Protein 3GYD (pdb70)

Organism: Methylobacillus flagellatus (strain ATCC 51484 / DSM 6875 / VKM B-1610 / KT) (NCBI:txid265072)

Structure (mmCIF, N/CA/C/O backbone):
data_3GYD
#
_entry.id   3GYD
#
_cell.length_a   60.032
_cell.length_b   39.745
_cell.length_c   70.977
_cell.angle_alpha   90.000
_cell.angle_beta   101.850
_cell.angle_gamma   90.000
#
_symmetry.space_group_name_H-M   'P 1 21 1'
#
loop_
_entity.id
_entity.type
_entity.pdbx_description
1 polymer 'Cyclic nucleotide-binding domain'
2 non-polymer "ADENOSINE-3',5'-CYCLIC-MONOPHOSPHATE"
3 non-polymer GLYCEROL
4 water water
#
loop_
_atom_site.group_PDB
_atom_site.id
_atom_site.type_symbol
_atom_site.label_atom_id
_atom_site.label_alt_id
_atom_site.label_comp_id
_atom_site.label_asym_id
_atom_site.label_entity_id
_atom_site.label_seq_id
_atom_site.pdbx_PDB_ins_code
_atom_site.Cartn_x
_atom_site.Cartn_y
_atom_site.Cartn_z
_atom_site.occupancy
_atom_site.B_iso_or_equiv
_atom_site.auth_seq_id
_atom_site.auth_comp_id
_atom_site.auth_asym_id
_atom_site.auth_atom_id
_atom_site.pdbx_PDB_model_num
ATOM 1 N N . HIS A 1 10 ? 40.910 12.080 37.299 1.00 44.95 -9 HIS A N 1
ATOM 2 C CA . HIS A 1 10 ? 39.844 11.061 37.051 1.00 43.42 -9 HIS A CA 1
ATOM 3 C C . HIS A 1 10 ? 39.622 10.788 35.562 1.00 39.57 -9 HIS A C 1
ATOM 4 O O . HIS A 1 10 ? 39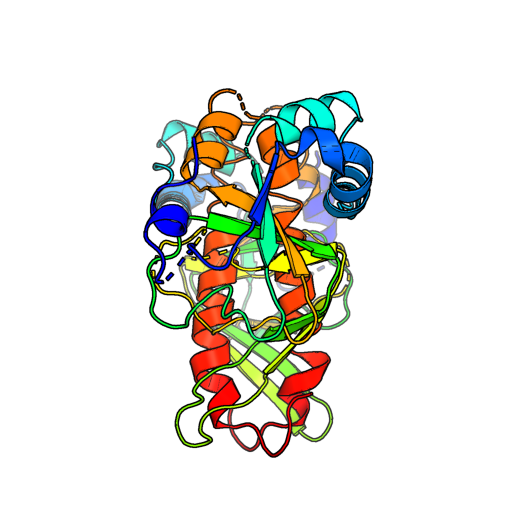.266 11.674 34.763 1.00 41.08 -9 HIS A O 1
ATOM 11 N N . HIS A 1 11 ? 39.856 9.532 35.223 1.00 33.20 -8 HIS A N 1
ATOM 12 C CA . HIS A 1 11 ? 39.640 9.015 33.906 1.00 28.40 -8 HIS A CA 1
ATOM 13 C C . HIS A 1 11 ? 38.384 8.187 33.954 1.00 24.46 -8 HIS A C 1
ATOM 14 O O . HIS A 1 11 ? 38.130 7.479 34.928 1.00 22.30 -8 HIS A O 1
ATOM 21 N N . HIS A 1 12 ? 37.631 8.247 32.868 1.00 23.27 -7 HIS A N 1
ATOM 22 C CA . HIS A 1 12 ? 36.390 7.528 32.797 1.00 21.95 -7 HIS A CA 1
ATOM 23 C C . HIS A 1 12 ? 36.592 6.024 32.899 1.00 20.48 -7 HIS A C 1
ATOM 24 O O . HIS A 1 12 ? 37.426 5.450 32.209 1.00 18.07 -7 HIS A O 1
ATOM 31 N N . GLU A 1 13 ? 35.770 5.380 33.719 1.00 19.67 -6 GLU A N 1
ATOM 32 C CA . GLU A 1 13 ? 35.999 3.993 34.095 1.00 19.47 -6 GLU A CA 1
ATOM 33 C C . GLU A 1 13 ? 36.134 3.030 32.916 1.00 19.46 -6 GLU A C 1
ATOM 34 O O . GLU A 1 13 ? 37.093 2.303 32.839 1.00 22.70 -6 GLU A O 1
ATOM 40 N N . ASN A 1 14 ? 35.124 2.985 32.059 1.00 21.96 -5 ASN A N 1
ATOM 41 C CA . ASN A 1 14 ? 35.103 2.085 30.880 1.00 25.83 -5 ASN A CA 1
ATOM 42 C C . ASN A 1 14 ? 36.362 2.269 30.040 1.00 23.58 -5 ASN A C 1
ATOM 43 O O . ASN A 1 14 ? 37.005 1.305 29.599 1.00 27.30 -5 ASN A O 1
ATOM 48 N N . LEU A 1 15 ? 36.746 3.499 29.833 1.00 24.47 -4 LEU A N 1
ATOM 49 C CA . LEU A 1 15 ? 37.963 3.767 29.040 1.00 23.20 -4 LEU A CA 1
ATOM 50 C C . LEU A 1 15 ? 39.219 3.288 29.758 1.00 23.20 -4 LEU A C 1
ATOM 51 O O . LEU A 1 15 ? 40.056 2.571 29.168 1.00 23.64 -4 LEU A O 1
ATOM 56 N N . TYR A 1 16 ? 39.344 3.644 31.033 1.00 21.59 -3 TYR A N 1
ATOM 57 C CA . TYR A 1 16 ? 40.532 3.274 31.852 1.00 21.48 -3 TYR A CA 1
ATOM 58 C C . TYR A 1 16 ? 40.850 1.777 31.811 1.00 23.66 -3 TYR A C 1
ATOM 59 O O . TYR A 1 16 ? 42.021 1.352 31.690 1.00 21.49 -3 TYR A O 1
ATOM 68 N N . PHE A 1 17 ? 39.798 0.978 31.890 1.00 22.83 -2 PHE A N 1
ATOM 69 C CA . PHE A 1 17 ? 39.956 -0.465 31.905 1.00 24.72 -2 PHE A CA 1
ATOM 70 C C . PHE A 1 17 ? 39.959 -1.120 30.518 1.00 26.09 -2 PHE A C 1
ATOM 71 O O . PHE A 1 17 ? 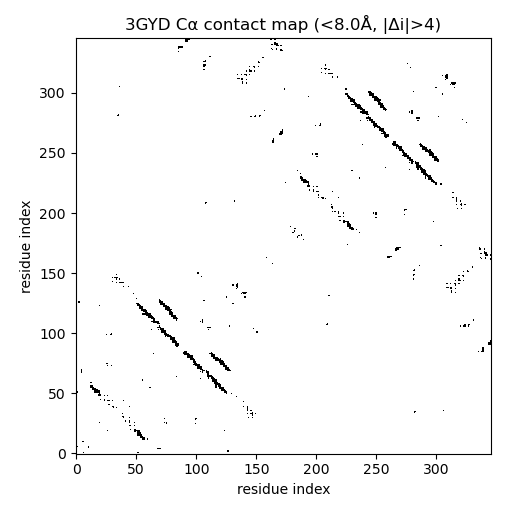40.053 -2.338 30.439 1.00 25.89 -2 PHE A O 1
ATOM 79 N N . GLN A 1 18 ? 39.908 -0.331 29.437 1.00 26.41 -1 GLN A N 1
ATOM 80 C CA . GLN A 1 18 ? 40.097 -0.880 28.069 1.00 28.63 -1 GLN A CA 1
ATOM 81 C C . GLN A 1 18 ? 41.483 -1.474 27.923 1.00 28.33 -1 GLN A C 1
ATOM 82 O O . GLN A 1 18 ? 42.468 -0.936 28.457 1.00 28.36 -1 GLN A O 1
ATOM 88 N N . GLY A 1 19 ? 41.561 -2.571 27.170 1.00 29.2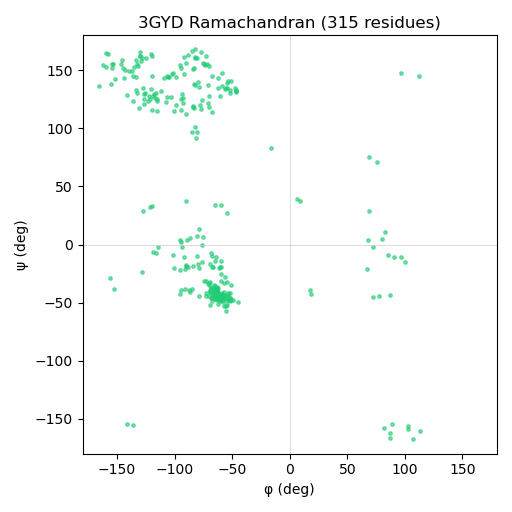3 0 GLY A N 1
ATOM 89 C CA . GLY A 1 19 ? 42.846 -3.234 26.881 1.00 29.30 0 GLY A CA 1
ATOM 90 C C . GLY A 1 19 ? 43.879 -2.295 26.277 1.00 29.65 0 GLY A C 1
ATOM 91 O O . GLY A 1 19 ? 45.052 -2.333 26.626 1.00 31.20 0 GLY A O 1
ATOM 100 N N . TYR A 1 21 ? 43.999 0.941 26.746 1.00 28.24 2 TYR A N 1
ATOM 101 C CA . TYR A 1 21 ? 44.215 2.138 27.565 1.00 27.15 2 TYR A CA 1
ATOM 102 C C . TYR A 1 21 ? 45.679 2.525 27.836 1.00 26.40 2 TYR A C 1
ATOM 103 O O . TYR A 1 21 ? 46.020 3.714 27.754 1.00 25.85 2 TYR A O 1
ATOM 112 N N . PRO A 1 22 ? 46.545 1.549 28.182 1.00 27.52 3 PRO A N 1
ATOM 113 C CA . PRO A 1 22 ? 47.971 1.874 28.395 1.00 27.86 3 PRO A CA 1
ATOM 114 C C . PRO A 1 22 ? 48.685 2.461 27.166 1.00 27.73 3 PRO A C 1
ATOM 115 O O . PRO A 1 22 ? 49.708 3.131 27.329 1.00 28.75 3 PRO A O 1
ATOM 119 N N . ASP A 1 23 ? 48.136 2.264 25.969 1.00 28.47 4 ASP A N 1
ATOM 120 C CA . ASP A 1 23 ? 48.689 2.896 24.745 1.00 28.01 4 ASP A CA 1
ATOM 121 C C . ASP A 1 23 ? 48.379 4.376 24.587 1.00 25.89 4 ASP A C 1
ATOM 122 O O . ASP A 1 23 ? 49.007 5.047 23.775 1.00 23.28 4 ASP A O 1
ATOM 127 N N . LEU A 1 24 ? 47.420 4.878 25.357 1.00 23.57 5 LEU A N 1
ATOM 128 C CA . LEU A 1 24 ? 46.987 6.270 25.270 1.00 21.95 5 LEU A CA 1
ATOM 129 C C . LEU A 1 24 ? 47.884 7.143 26.086 1.00 21.19 5 LEU A C 1
ATOM 130 O O . LEU A 1 24 ? 48.432 6.709 27.101 1.00 22.79 5 LEU A O 1
ATOM 135 N N . VAL A 1 25 ? 48.012 8.403 25.666 1.00 19.87 6 VAL A N 1
ATOM 136 C CA . VAL A 1 25 ? 48.696 9.390 26.453 1.00 19.44 6 VAL A CA 1
ATOM 137 C C . VAL A 1 25 ? 47.663 10.433 26.853 1.00 18.63 6 VAL A C 1
ATOM 138 O O . VAL A 1 25 ? 47.001 11.013 25.982 1.00 17.76 6 VAL A O 1
ATOM 142 N N . HIS A 1 26 ? 47.516 10.666 28.152 1.00 19.11 7 HIS A N 1
ATOM 143 C CA . HIS A 1 26 ? 46.587 11.688 28.646 1.00 20.53 7 HIS A CA 1
ATOM 144 C C . HIS A 1 26 ? 47.133 13.102 28.313 1.00 19.12 7 HIS A C 1
ATOM 145 O O . HIS A 1 26 ? 48.247 13.482 28.730 1.00 19.81 7 HIS A O 1
ATOM 152 N N . LEU A 1 27 ? 46.354 13.887 27.571 1.00 20.08 8 LEU A N 1
ATOM 153 C CA . LEU A 1 27 ? 46.727 15.221 27.161 1.00 21.33 8 LEU A CA 1
ATOM 154 C C . LEU A 1 27 ? 46.243 16.312 28.144 1.00 21.54 8 LEU A C 1
ATOM 155 O O . LEU A 1 27 ? 46.646 17.454 28.053 1.00 23.69 8 LEU A O 1
ATOM 160 N N . GLY A 1 28 ? 45.394 15.936 29.083 1.00 22.15 9 GLY A N 1
ATOM 161 C CA . GLY A 1 28 ? 44.804 16.860 30.021 1.00 21.68 9 GLY A CA 1
ATOM 162 C C . GLY A 1 28 ? 43.340 17.115 29.729 1.00 20.70 9 GLY A C 1
ATOM 163 O O . GLY A 1 28 ? 42.707 16.389 28.940 1.00 19.92 9 GLY A O 1
ATOM 164 N N . GLY A 1 29 ? 42.803 18.142 30.382 1.00 20.42 10 GLY A N 1
ATOM 165 C CA . GLY A 1 29 ? 41.384 18.507 30.222 1.00 20.89 10 GLY A CA 1
ATOM 166 C C . GLY A 1 29 ? 41.077 19.103 28.861 1.00 21.62 10 GLY A C 1
ATOM 167 O O . GLY A 1 29 ? 41.963 19.671 28.220 1.00 19.68 10 GLY A O 1
ATOM 168 N N . ALA A 1 30 ? 39.819 18.964 28.419 1.00 22.14 11 ALA A N 1
ATOM 169 C CA . ALA A 1 30 ? 39.361 19.558 27.158 1.00 22.80 11 ALA A CA 1
ATOM 170 C C . ALA A 1 30 ? 39.495 21.095 27.114 1.00 23.60 11 ALA A C 1
ATOM 171 O O . ALA A 1 30 ? 39.477 21.710 26.037 1.00 23.95 11 ALA A O 1
ATOM 173 N N . ASP A 1 31 ? 39.609 21.731 28.271 1.00 25.18 12 ASP A N 1
ATOM 174 C CA . ASP A 1 31 ? 39.911 23.181 28.313 1.00 27.77 12 ASP A CA 1
ATOM 175 C C . ASP A 1 31 ? 41.143 23.555 27.455 1.00 27.91 12 ASP A C 1
ATOM 176 O O . ASP A 1 31 ? 41.176 24.606 26.813 1.00 26.23 12 ASP A O 1
ATOM 181 N N . LYS A 1 32 ? 42.126 22.664 27.403 1.00 27.78 13 LYS A N 1
ATOM 182 C CA . LYS A 1 32 ? 43.329 22.865 26.590 1.00 28.89 13 LYS A CA 1
ATOM 183 C C . LYS A 1 32 ? 43.030 22.839 25.095 1.00 26.93 13 LYS A C 1
ATOM 184 O O . LYS A 1 32 ? 43.839 23.298 24.295 1.00 27.23 13 LYS A O 1
ATOM 188 N N . TYR A 1 33 ? 41.891 22.277 24.711 1.00 25.39 14 TYR A N 1
ATOM 189 C CA . TYR A 1 33 ? 41.485 22.132 23.305 1.00 24.95 14 TYR A CA 1
ATOM 190 C C . TYR A 1 33 ? 40.175 22.874 23.064 1.00 22.89 14 TYR A C 1
ATOM 191 O O . TYR A 1 33 ? 39.359 22.458 22.245 1.00 23.03 14 TYR A O 1
ATOM 200 N N . PHE A 1 34 ? 39.994 23.975 23.779 1.00 22.38 15 PHE A N 1
ATOM 201 C CA . PHE A 1 34 ? 38.745 24.769 23.697 1.00 22.95 15 PHE A CA 1
ATOM 202 C C . PHE A 1 34 ? 38.350 25.132 22.257 1.00 21.48 15 PHE A C 1
ATOM 203 O O . PHE A 1 34 ? 37.215 24.970 21.873 1.00 20.81 15 PHE A O 1
ATOM 211 N N . GLU A 1 35 ? 39.284 25.646 21.462 1.00 23.69 16 GLU A N 1
ATOM 212 C CA . GLU A 1 35 ? 38.949 26.070 20.098 1.00 24.92 16 GLU A CA 1
ATOM 213 C C . GLU A 1 35 ? 38.504 24.897 19.215 1.00 22.73 16 GLU A C 1
ATOM 214 O O . GLU A 1 35 ? 37.624 25.030 18.367 1.00 19.54 16 GLU A O 1
ATOM 220 N N . GLU A 1 36 ? 39.163 23.762 19.384 1.00 21.92 17 GLU A N 1
ATOM 221 C CA . GLU A 1 36 ? 38.828 22.575 18.624 1.00 23.64 17 GLU A CA 1
ATOM 222 C C . GLU A 1 36 ? 37.424 22.085 19.005 1.00 22.86 17 GLU A C 1
ATOM 223 O O . GLU A 1 36 ? 36.611 21.745 18.141 1.00 24.58 17 GLU A O 1
ATOM 229 N N . ILE A 1 37 ? 37.139 22.078 20.300 1.00 21.58 18 ILE A N 1
ATOM 230 C CA . ILE A 1 37 ? 35.812 21.683 20.807 1.00 21.47 18 ILE A CA 1
ATOM 231 C C . ILE A 1 37 ? 34.740 22.654 20.301 1.00 19.73 18 ILE A C 1
ATOM 232 O O . ILE A 1 37 ? 33.657 22.248 19.831 1.00 19.41 18 ILE A O 1
ATOM 237 N N . LEU A 1 38 ? 35.040 23.951 20.375 1.00 19.68 19 LEU A N 1
ATOM 238 C CA . LEU A 1 38 ? 34.116 24.954 19.907 1.00 19.41 19 LEU A CA 1
ATOM 239 C C . LEU A 1 38 ? 33.735 24.753 18.443 1.00 20.33 19 LEU A C 1
ATOM 240 O O . LEU A 1 38 ? 32.561 24.852 18.072 1.00 21.35 19 LEU A O 1
ATOM 245 N N . GLU A 1 39 ? 34.728 24.469 17.612 1.00 20.88 20 GLU A N 1
ATOM 246 C CA . GLU A 1 39 ? 34.517 24.253 16.197 1.00 23.96 20 GLU A CA 1
ATOM 247 C C . GLU A 1 39 ? 33.616 23.024 15.949 1.00 22.60 20 GLU A C 1
ATOM 248 O O . GLU A 1 39 ? 32.745 23.062 15.087 1.00 23.19 20 GLU A O 1
ATOM 254 N N . ILE A 1 40 ? 33.784 21.979 16.748 1.00 19.77 21 ILE A N 1
ATOM 255 C CA . ILE A 1 40 ? 32.959 20.775 16.626 1.00 20.74 21 ILE A CA 1
ATOM 256 C C . ILE A 1 40 ? 31.501 21.016 17.056 1.00 20.71 21 ILE A C 1
ATOM 257 O O . ILE A 1 40 ? 30.586 20.706 16.295 1.00 20.46 21 ILE A O 1
ATOM 262 N N . VAL A 1 41 ? 31.295 21.575 18.256 1.00 19.73 22 VAL A N 1
ATOM 263 C CA . VAL A 1 41 ? 29.936 21.741 18.812 1.00 21.24 22 VAL A CA 1
ATOM 264 C C . VAL A 1 41 ? 29.131 22.812 18.079 1.00 23.07 22 VAL A C 1
ATOM 265 O O . VAL A 1 41 ? 27.946 22.623 17.847 1.00 24.12 22 VAL A O 1
ATOM 269 N N . ASN A 1 42 ? 29.770 23.875 17.601 1.00 23.17 23 ASN A N 1
ATOM 270 C CA . ASN A 1 42 ? 29.035 24.900 16.852 1.00 24.89 23 ASN A CA 1
ATOM 271 C C . ASN A 1 42 ? 28.707 24.587 15.382 1.00 25.40 23 ASN A C 1
ATOM 272 O O . ASN A 1 42 ? 28.268 25.456 14.640 1.00 26.29 23 ASN A O 1
ATOM 277 N N . LYS A 1 43 ? 28.865 23.334 14.974 1.00 25.37 24 LYS A N 1
ATOM 278 C CA . LYS A 1 43 ? 28.208 22.854 13.771 1.00 26.25 24 LYS A CA 1
ATOM 279 C C . LYS A 1 43 ? 26.669 22.769 13.963 1.00 26.26 24 LYS A C 1
ATOM 280 O O . LYS A 1 43 ? 25.943 22.498 13.018 1.00 25.25 24 LYS A O 1
ATOM 286 N N . ILE A 1 44 ? 26.183 22.989 15.177 1.00 26.26 25 ILE A N 1
ATOM 287 C CA . ILE A 1 44 ? 24.747 23.007 15.471 1.00 25.61 25 ILE A CA 1
ATOM 288 C C . ILE A 1 44 ? 24.006 24.004 14.574 1.00 26.44 25 ILE A C 1
ATOM 289 O O . ILE A 1 44 ? 24.509 25.089 14.317 1.00 24.74 25 ILE A O 1
ATOM 294 N N . LYS A 1 45 ? 22.827 23.624 14.090 1.00 24.57 26 LYS A N 1
ATOM 295 C CA . LYS A 1 45 ? 22.004 24.502 13.287 1.00 25.26 26 LYS A CA 1
ATOM 296 C C . LYS A 1 45 ? 20.585 24.632 13.756 1.00 23.77 26 LYS A C 1
ATOM 297 O O . LYS A 1 45 ? 20.126 23.837 14.540 1.00 22.20 26 LYS A O 1
ATOM 303 N N . LEU A 1 46 ? 19.935 25.703 13.309 1.00 23.10 27 LEU A N 1
ATOM 304 C CA . LEU A 1 46 ? 18.509 25.972 13.538 1.00 24.51 27 LEU 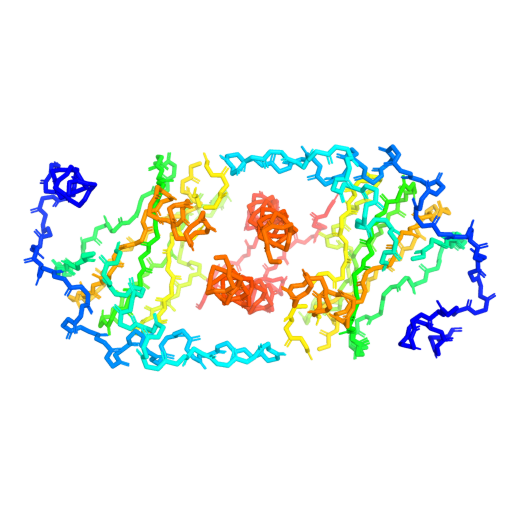A CA 1
ATOM 305 C C . LEU A 1 46 ? 18.185 26.378 14.964 1.00 26.28 27 LEU A C 1
ATOM 306 O O . LEU A 1 46 ? 17.464 27.366 15.193 1.00 28.50 27 LEU A O 1
ATOM 311 N N . PHE A 1 47 ? 18.735 25.671 15.934 1.00 26.23 28 PHE A N 1
ATOM 312 C CA . PHE A 1 47 ? 18.313 25.845 17.312 1.00 27.81 28 PHE A CA 1
ATOM 313 C C . PHE A 1 47 ? 19.113 26.825 18.151 1.00 30.07 28 PHE A C 1
ATOM 314 O O . PHE A 1 47 ? 18.757 27.055 19.301 1.00 32.19 28 PHE A O 1
ATOM 322 N N . GLY A 1 48 ? 20.159 27.414 17.592 1.00 29.92 29 GLY A N 1
ATOM 323 C CA . GLY A 1 48 ? 20.978 28.360 18.341 1.00 30.41 29 GLY A CA 1
ATOM 324 C C . GLY A 1 48 ? 22.370 27.833 18.611 1.00 29.97 29 GLY A C 1
ATOM 325 O O . GLY A 1 48 ? 22.545 26.653 18.863 1.00 31.63 29 GLY A O 1
ATOM 326 N N . ASP A 1 49 ? 23.345 28.723 18.597 1.00 29.08 30 ASP A N 1
ATOM 327 C CA . ASP A 1 49 ? 24.743 28.385 18.830 1.00 30.09 30 ASP A CA 1
ATOM 328 C C . ASP A 1 49 ? 25.067 28.289 20.310 1.00 27.07 30 ASP A C 1
ATOM 329 O O . ASP A 1 49 ? 24.339 28.822 21.164 1.00 25.61 30 ASP A O 1
ATOM 334 N N . PHE A 1 50 ? 26.175 27.602 20.592 1.00 24.41 31 PHE A N 1
ATOM 335 C CA . PHE A 1 50 ? 26.738 27.581 21.913 1.00 23.22 31 PHE A CA 1
ATOM 336 C C . PHE A 1 50 ? 27.483 28.903 22.074 1.00 22.65 31 PHE A C 1
ATOM 337 O O . PHE A 1 50 ? 28.225 29.302 21.161 1.00 23.58 31 PHE A O 1
ATOM 345 N N . SER A 1 51 ? 27.320 29.567 23.214 1.00 21.12 32 SER A N 1
ATOM 346 C CA . SER A 1 51 ? 28.201 30.700 23.561 1.00 19.98 32 SER A CA 1
ATOM 347 C C . SER A 1 51 ? 29.585 30.151 23.939 1.00 19.94 32 SER A C 1
ATOM 348 O O . SER A 1 51 ? 29.720 28.959 24.254 1.00 20.20 32 SER A O 1
ATOM 351 N N . ASN A 1 52 ? 30.613 30.983 23.939 1.00 19.78 33 ASN A N 1
ATOM 352 C CA . ASN A 1 52 ? 31.958 30.535 24.359 1.00 19.07 33 ASN A CA 1
ATOM 353 C C . ASN A 1 52 ? 32.001 30.100 25.835 1.00 18.97 33 ASN A C 1
ATOM 354 O O . ASN A 1 52 ? 32.648 29.104 26.176 1.00 19.86 33 ASN A O 1
ATOM 359 N N . GLU A 1 53 ? 31.245 30.798 26.678 1.00 19.45 34 GLU A N 1
ATOM 360 C CA . GLU A 1 53 ? 31.109 30.441 28.086 1.00 21.99 34 GLU A CA 1
ATOM 361 C C . GLU A 1 53 ? 30.540 29.044 28.239 1.00 20.39 34 GLU A C 1
ATOM 362 O O . GLU A 1 53 ? 30.999 28.271 29.057 1.00 20.74 34 GLU A O 1
ATOM 368 N N . GLU A 1 54 ? 29.531 28.736 27.439 1.00 20.03 35 GLU A N 1
ATOM 369 C CA . GLU A 1 54 ? 28.944 27.410 27.452 1.00 20.80 35 GLU A CA 1
ATOM 370 C C . GLU A 1 54 ? 29.955 26.346 27.063 1.00 19.81 35 GLU A C 1
ATOM 371 O O . GLU A 1 54 ? 30.027 25.317 27.725 1.00 20.03 35 GLU A O 1
ATOM 377 N N . VAL A 1 55 ? 30.724 26.596 26.006 1.00 19.35 36 VAL A N 1
ATOM 378 C CA . VAL A 1 55 ? 31.711 25.632 25.552 1.00 19.67 36 VAL A CA 1
ATOM 379 C C . VAL A 1 55 ? 32.799 25.436 26.610 1.00 20.58 36 VAL A C 1
ATOM 380 O O . VAL A 1 55 ? 33.213 24.313 26.863 1.00 17.37 36 VAL A O 1
ATOM 384 N N . ARG A 1 56 ? 33.205 26.508 27.278 1.00 21.58 37 ARG A N 1
ATOM 385 C CA . ARG A 1 56 ? 34.173 26.404 28.386 1.00 24.61 37 ARG A CA 1
ATOM 386 C C . ARG A 1 56 ? 33.646 25.474 29.464 1.00 22.89 37 ARG A C 1
ATOM 387 O O . ARG A 1 56 ? 34.361 24.635 29.983 1.00 23.01 37 ARG A O 1
ATOM 395 N N . TYR A 1 57 ? 32.392 25.667 29.831 1.00 23.75 38 TYR A N 1
ATOM 396 C CA . TYR A 1 57 ? 31.781 24.869 30.887 1.00 23.66 38 TYR A CA 1
ATOM 397 C C . TYR A 1 57 ? 31.721 23.381 30.489 1.00 21.64 38 TYR A C 1
ATOM 398 O O . TYR A 1 57 ? 32.124 22.520 31.263 1.00 21.69 38 TYR A O 1
ATOM 407 N N . LEU A 1 58 ? 31.248 23.108 29.282 1.00 20.67 39 LEU A N 1
ATOM 408 C CA . LEU A 1 58 ? 31.244 21.770 28.709 1.00 21.09 39 LEU A CA 1
ATOM 409 C C . LEU A 1 58 ? 32.633 21.099 28.721 1.00 19.93 39 LEU A C 1
ATOM 410 O O . LEU A 1 58 ? 32.745 19.907 29.012 1.00 19.52 39 LEU A O 1
ATOM 415 N N . CYS A 1 59 ? 33.671 21.866 28.388 1.00 20.54 40 CYS A N 1
ATOM 416 C CA . CYS A 1 59 ? 35.050 21.369 28.407 1.00 19.83 40 CYS A CA 1
ATOM 417 C C . CYS A 1 59 ? 35.429 20.818 29.760 1.00 20.66 40 CYS A C 1
ATOM 418 O O . CYS A 1 59 ? 36.272 19.954 29.819 1.00 21.69 40 CYS A O 1
ATOM 421 N N . SER A 1 60 ? 34.816 21.306 30.831 1.00 19.72 41 SER A N 1
ATOM 422 C CA . SER A 1 60 ? 35.164 20.836 32.166 1.00 23.38 41 SER A CA 1
ATOM 423 C C . SER A 1 60 ? 34.710 19.372 32.372 1.00 22.90 41 SER A C 1
ATOM 424 O O . SER A 1 60 ? 35.218 18.712 33.260 1.00 24.33 41 SER A O 1
ATOM 427 N N . TYR A 1 61 ? 33.817 18.884 31.512 1.00 22.98 42 TYR A N 1
ATOM 428 C CA . TYR A 1 61 ? 33.260 17.536 31.610 1.00 23.90 42 TYR A CA 1
ATOM 429 C C . TYR A 1 61 ? 34.087 16.502 30.822 1.00 22.47 42 TYR A C 1
ATOM 430 O O . TYR A 1 61 ? 33.667 15.362 30.698 1.00 22.75 42 TYR A O 1
ATOM 447 N N . GLN A 1 63 ? 37.998 14.847 29.372 1.00 19.58 44 GLN A N 1
ATOM 448 C CA . GLN A 1 63 ? 39.442 14.670 29.272 1.00 20.69 44 GLN A CA 1
ATOM 449 C C . GLN A 1 63 ? 39.855 14.322 27.832 1.00 18.64 44 GLN A C 1
ATOM 450 O O . GLN A 1 63 ? 39.061 13.780 27.063 1.00 19.07 44 GLN A O 1
ATOM 456 N N . CYS A 1 64 ? 41.105 14.630 27.503 1.00 19.42 45 CYS A N 1
ATOM 457 C CA . CYS A 1 64 ? 41.641 14.422 26.164 1.00 19.34 45 CYS A CA 1
ATOM 458 C C . CYS A 1 64 ? 42.813 13.467 26.216 1.00 18.93 45 CYS A C 1
ATOM 459 O O . CYS A 1 64 ? 43.571 13.457 27.198 1.00 17.47 45 CYS A O 1
ATOM 462 N N . TYR A 1 65 ? 42.909 12.652 25.160 1.00 17.89 46 TYR A N 1
ATOM 463 C CA . TYR A 1 65 ? 43.933 11.625 24.978 1.00 18.83 46 TYR A CA 1
ATOM 464 C C . TYR A 1 65 ? 44.531 11.619 23.562 1.00 19.79 46 TYR A C 1
ATOM 465 O O . TYR A 1 65 ? 43.862 11.969 22.593 1.00 18.39 46 TYR A O 1
ATOM 474 N N . ALA A 1 66 ? 45.776 11.172 23.451 1.00 18.91 47 ALA A N 1
ATOM 475 C CA . ALA A 1 66 ? 46.432 10.904 22.176 1.00 17.32 47 ALA A CA 1
ATOM 476 C C . ALA A 1 66 ? 46.512 9.408 22.008 1.00 19.81 47 ALA A C 1
ATOM 477 O O . ALA A 1 66 ? 47.062 8.711 22.877 1.00 18.86 47 ALA A O 1
ATOM 479 N N . ALA A 1 67 ? 46.028 8.900 20.886 1.00 18.77 48 ALA A N 1
ATOM 480 C CA . ALA A 1 67 ? 46.110 7.479 20.557 1.00 19.34 48 ALA A CA 1
ATOM 481 C C . ALA A 1 67 ? 47.112 7.237 19.400 1.00 20.81 48 ALA A C 1
ATOM 482 O O . ALA A 1 67 ? 47.205 8.043 18.460 1.00 20.85 48 ALA A O 1
ATOM 484 N N . PRO A 1 68 ? 47.850 6.128 19.460 1.00 22.88 49 PRO A N 1
ATOM 485 C CA . PRO A 1 68 ? 48.813 5.844 18.412 1.00 22.99 49 PRO A CA 1
ATOM 486 C C . PRO A 1 68 ? 48.125 5.324 17.157 1.00 22.89 49 PRO A C 1
ATOM 487 O O . PRO A 1 68 ? 46.973 4.904 17.210 1.00 22.78 49 PRO A O 1
ATOM 491 N N . ARG A 1 69 ? 48.851 5.309 16.042 1.00 22.93 50 ARG A N 1
ATOM 492 C CA . ARG A 1 69 ? 48.320 4.727 14.827 1.00 21.97 50 ARG A CA 1
ATOM 493 C C . ARG A 1 69 ? 47.994 3.281 15.131 1.00 21.83 50 ARG A C 1
ATOM 494 O O . ARG A 1 69 ? 48.666 2.657 15.951 1.00 19.69 50 ARG A O 1
ATOM 502 N N . ASP A 1 70 ? 46.952 2.794 14.467 1.00 22.65 51 ASP A N 1
ATOM 503 C CA . ASP A 1 70 ? 46.357 1.466 14.618 1.00 23.11 51 ASP A CA 1
ATOM 504 C C . ASP A 1 70 ? 45.641 1.190 15.939 1.00 22.10 51 ASP A C 1
ATOM 505 O O . ASP A 1 70 ? 45.147 0.086 16.133 1.00 22.57 51 ASP A O 1
ATOM 510 N N . CYS A 1 71 ? 45.544 2.180 16.819 1.00 22.18 52 CYS A N 1
ATOM 511 C CA . CYS A 1 71 ? 44.774 2.012 18.045 1.00 22.02 52 CYS A CA 1
ATOM 512 C C . CYS A 1 71 ? 43.305 1.704 17.757 1.00 21.20 52 CYS A C 1
ATOM 513 O O . CYS A 1 71 ? 42.644 2.392 16.985 1.00 18.54 52 CYS A O 1
ATOM 516 N N . GLN A 1 72 ? 42.811 0.625 18.357 1.00 21.61 53 GLN A N 1
ATOM 517 C CA . GLN A 1 72 ? 41.390 0.344 18.315 1.00 22.51 53 GLN A CA 1
ATOM 518 C C . GLN A 1 72 ? 40.640 1.171 19.380 1.00 21.62 53 GLN A C 1
ATOM 519 O O . GLN A 1 72 ? 40.479 0.774 20.534 1.00 21.46 53 GLN A O 1
ATOM 525 N N . LEU A 1 73 ? 40.194 2.335 18.955 1.00 18.52 54 LEU A N 1
ATOM 526 C CA . LEU A 1 73 ? 39.577 3.313 19.840 1.00 19.09 54 LEU A CA 1
ATOM 527 C C . LEU A 1 73 ? 38.274 2.750 20.433 1.00 21.17 54 LEU A C 1
ATOM 528 O O . LEU A 1 73 ? 37.990 2.968 21.602 1.00 21.62 54 LEU A O 1
ATOM 533 N N . LEU A 1 74 ? 37.482 2.098 19.590 1.00 19.85 55 LEU A N 1
ATOM 534 C CA . LEU A 1 74 ? 36.223 1.454 20.007 1.00 19.36 55 LEU A CA 1
ATOM 535 C C . LEU A 1 74 ? 36.239 0.079 19.377 1.00 19.27 55 LEU A C 1
ATOM 536 O O . LEU A 1 74 ? 36.766 -0.093 18.286 1.00 20.01 55 LEU A O 1
ATOM 541 N N . THR A 1 75 ? 35.711 -0.898 20.094 1.00 18.59 56 THR A N 1
ATOM 542 C CA . THR A 1 75 ? 35.655 -2.263 19.629 1.00 19.28 56 THR A CA 1
ATOM 543 C C . THR A 1 75 ? 34.215 -2.743 19.596 1.00 20.11 56 THR A C 1
ATOM 544 O O . THR A 1 75 ? 33.518 -2.719 20.606 1.00 17.14 56 THR A O 1
ATOM 548 N N . GLU A 1 76 ? 33.812 -3.210 18.428 1.00 20.14 57 GLU A N 1
ATOM 549 C CA . GLU A 1 76 ? 32.482 -3.776 18.221 1.00 19.88 57 GLU A CA 1
ATOM 550 C C . GLU A 1 76 ? 32.199 -4.851 19.268 1.00 19.36 57 GLU A C 1
ATOM 551 O O . GLU A 1 76 ? 33.058 -5.729 19.531 1.00 17.03 57 GLU A O 1
ATOM 557 N N . GLY A 1 77 ? 31.014 -4.766 19.856 1.00 17.69 58 GLY A N 1
ATOM 558 C CA . GLY A 1 77 ? 30.614 -5.704 20.900 1.00 18.73 58 GLY A CA 1
ATOM 559 C C . GLY A 1 77 ? 30.943 -5.297 22.331 1.00 18.19 58 GLY A C 1
ATOM 560 O O . GLY A 1 77 ? 30.500 -5.963 23.266 1.00 18.11 58 GLY A O 1
ATOM 561 N N . ASP A 1 78 ? 31.751 -4.253 22.516 1.00 18.20 59 ASP A N 1
ATOM 562 C CA . ASP A 1 78 ? 32.111 -3.825 23.860 1.00 19.68 59 ASP A CA 1
ATOM 563 C C . ASP A 1 78 ? 30.993 -3.019 24.522 1.00 20.48 59 ASP A C 1
ATOM 564 O O . ASP A 1 78 ? 30.167 -2.426 23.820 1.00 20.85 59 ASP A O 1
ATOM 569 N N A PRO A 1 79 ? 31.002 -2.902 25.863 0.50 20.42 60 PRO A N 1
ATOM 570 N N B PRO A 1 79 ? 31.024 -2.970 25.859 0.50 20.89 60 PRO A N 1
ATOM 571 C CA A PRO A 1 79 ? 30.135 -1.871 26.475 0.50 21.04 60 PRO A CA 1
ATOM 572 C CA B PRO A 1 79 ? 30.154 -2.058 26.562 0.50 21.75 60 PRO A CA 1
ATOM 573 C C A PRO A 1 79 ? 30.625 -0.473 26.128 0.50 21.38 60 PRO A C 1
ATOM 574 C C B PRO A 1 79 ? 30.712 -0.691 26.315 0.50 21.61 60 PRO A C 1
ATOM 575 O O A PRO A 1 79 ? 31.826 -0.284 25.953 0.50 21.49 60 PRO A O 1
ATOM 576 O O B PRO A 1 79 ? 31.931 -0.482 26.392 0.50 21.10 60 PRO A O 1
ATOM 583 N N A GLY A 1 80 ? 29.725 0.505 26.074 0.50 21.28 61 GLY A N 1
ATOM 584 N N B GLY A 1 80 ? 29.830 0.230 25.993 0.50 21.10 61 GLY A N 1
ATOM 585 C CA A GLY A 1 80 ? 30.061 1.786 25.488 0.50 21.65 61 GLY A CA 1
ATOM 586 C CA B GLY A 1 80 ? 30.225 1.573 25.758 0.50 20.76 61 GLY A CA 1
ATOM 587 C C A GLY A 1 80 ? 29.356 3.016 26.032 0.50 21.33 61 GLY A C 1
ATOM 588 C C B GLY A 1 80 ? 29.255 2.480 26.453 0.50 20.26 61 GLY A C 1
ATOM 589 O O A GLY A 1 80 ? 28.616 3.691 25.310 0.50 21.78 61 GLY A O 1
ATOM 590 O O B GLY A 1 80 ? 28.046 2.319 26.320 0.50 19.23 61 GLY A O 1
ATOM 591 N N A ASP A 1 81 ? 29.613 3.343 27.293 0.50 20.66 62 ASP A N 1
ATOM 592 N N B ASP A 1 81 ? 29.792 3.420 27.215 0.50 19.74 62 ASP A N 1
ATOM 593 C CA A ASP A 1 81 ? 28.953 4.482 27.913 0.50 19.47 62 ASP A CA 1
ATOM 594 C CA B ASP A 1 81 ? 28.973 4.435 27.835 0.50 18.77 62 ASP A CA 1
ATOM 595 C C A ASP A 1 81 ? 29.695 5.804 27.751 0.50 18.73 62 ASP A C 1
ATOM 596 C C B ASP A 1 81 ? 29.583 5.818 27.685 0.50 18.06 62 ASP A C 1
ATOM 597 O O A ASP A 1 81 ? 29.711 6.620 28.679 0.50 18.87 62 ASP A O 1
ATOM 598 O O B ASP A 1 81 ? 29.377 6.686 28.537 0.50 17.77 62 ASP A O 1
ATOM 607 N N . TYR A 1 82 ? 30.332 6.013 26.603 1.00 18.48 63 TYR A N 1
ATOM 608 C CA . TYR A 1 82 ? 31.015 7.240 26.342 1.00 19.19 63 TYR A CA 1
ATOM 609 C C . TYR A 1 82 ? 31.209 7.438 24.847 1.00 18.73 63 TYR A C 1
ATOM 610 O O . TYR A 1 82 ? 31.272 6.482 24.083 1.00 21.07 63 TYR A O 1
ATOM 619 N N . LEU A 1 83 ? 31.327 8.693 24.451 1.00 19.48 64 LEU A N 1
ATOM 620 C CA . LEU A 1 83 ? 31.582 9.057 23.065 1.00 20.01 64 LEU A CA 1
ATOM 621 C C . LEU A 1 83 ? 32.901 9.843 22.972 1.00 17.70 64 LEU A C 1
ATOM 622 O O . LEU A 1 83 ? 33.465 10.324 23.976 1.00 18.03 64 LEU A O 1
ATOM 627 N N . LEU A 1 84 ? 33.410 9.946 21.747 1.00 20.49 65 LEU A N 1
ATOM 628 C CA . LEU A 1 84 ? 34.711 10.560 21.456 1.00 19.18 65 LEU A CA 1
ATOM 629 C C . LEU A 1 84 ? 34.473 11.732 20.513 1.00 17.87 65 LEU A C 1
ATOM 630 O O . LEU A 1 84 ? 33.722 11.587 19.547 1.00 18.27 65 LEU A O 1
ATOM 635 N N . LEU A 1 85 ? 35.082 12.878 20.802 1.00 16.64 66 LEU A N 1
ATOM 636 C CA . LEU A 1 85 ? 35.166 13.981 19.815 1.00 19.37 66 LEU A CA 1
ATOM 637 C C . LEU A 1 85 ? 36.567 13.924 19.213 1.00 18.33 66 LEU A C 1
ATOM 638 O O . LEU A 1 85 ? 37.552 14.082 19.946 1.00 17.86 66 LEU A O 1
ATOM 643 N N . ILE A 1 86 ? 36.675 13.630 17.918 1.00 17.15 67 ILE A N 1
ATOM 644 C CA . ILE A 1 86 ? 37.971 13.524 17.265 1.00 18.18 67 ILE A CA 1
ATOM 645 C C . ILE A 1 86 ? 38.558 14.913 16.986 1.00 18.18 67 ILE A C 1
ATOM 646 O O . ILE A 1 86 ? 38.006 15.690 16.216 1.00 18.60 67 ILE A O 1
ATOM 651 N N . LEU A 1 87 ? 39.691 15.198 17.622 1.00 19.73 68 LEU A N 1
ATOM 652 C CA . LEU A 1 87 ? 40.339 16.513 17.512 1.00 18.54 68 LEU A CA 1
ATOM 653 C C . LEU A 1 87 ? 41.282 16.519 16.303 1.00 19.81 68 LEU A C 1
ATOM 654 O O . LEU A 1 87 ? 41.379 17.512 15.577 1.00 19.95 68 LEU A O 1
ATOM 659 N N . THR A 1 88 ? 41.974 15.417 16.090 1.00 19.74 69 THR A N 1
ATOM 660 C CA . THR A 1 88 ? 42.903 15.305 14.992 1.00 19.76 69 THR A CA 1
ATOM 661 C C . THR A 1 88 ? 43.006 13.854 14.666 1.00 20.27 69 THR A C 1
ATOM 662 O O . THR A 1 88 ? 42.766 13.002 15.553 1.00 22.76 69 THR A O 1
ATOM 666 N N . GLY A 1 89 ? 43.381 13.565 13.424 1.00 19.21 70 GLY A N 1
ATOM 667 C CA . GLY A 1 89 ? 43.651 12.216 12.990 1.00 18.81 70 GLY A CA 1
ATOM 668 C C . GLY A 1 89 ? 42.663 11.679 11.979 1.00 20.49 70 GLY A C 1
ATOM 669 O O . GLY A 1 89 ? 41.996 12.434 11.292 1.00 20.67 70 GLY A O 1
ATOM 670 N N . GLU A 1 90 ? 42.623 10.366 11.854 1.00 19.27 71 GLU A N 1
ATOM 671 C CA . GLU A 1 90 ? 41.780 9.712 10.869 1.00 20.98 71 GLU A CA 1
ATOM 672 C C . GLU A 1 90 ? 41.429 8.358 11.408 1.00 19.82 71 GLU A C 1
ATOM 673 O O . GLU A 1 90 ? 42.255 7.725 12.057 1.00 16.50 71 GLU A O 1
ATOM 679 N N . VAL A 1 91 ? 40.188 7.942 11.159 1.00 18.67 72 VAL A N 1
ATOM 680 C CA . VAL A 1 91 ? 39.628 6.785 11.831 1.00 19.81 72 VAL A CA 1
ATOM 681 C C . VAL A 1 91 ? 38.779 5.994 10.845 1.00 18.74 72 VAL A C 1
ATOM 682 O O . VAL A 1 91 ? 37.943 6.578 10.146 1.00 20.15 72 VAL A O 1
ATOM 686 N N . ASN A 1 92 ? 39.052 4.683 10.760 1.00 17.90 73 ASN A N 1
ATOM 687 C CA . ASN A 1 92 ? 38.286 3.738 9.984 1.00 17.81 73 ASN A CA 1
ATOM 688 C C . ASN A 1 92 ? 37.215 3.086 10.900 1.00 16.98 73 ASN A C 1
ATOM 689 O O . ASN A 1 92 ? 37.516 2.616 12.014 1.00 17.93 73 ASN A O 1
ATOM 694 N N . VAL A 1 93 ? 35.986 3.100 10.408 1.00 16.25 74 VAL A N 1
ATOM 695 C CA . VAL A 1 93 ? 34.852 2.446 11.031 1.00 17.97 74 VAL A CA 1
ATOM 696 C C . VAL A 1 93 ? 34.676 1.122 10.336 1.00 19.64 74 VAL A C 1
ATOM 697 O O . VAL A 1 93 ? 34.380 1.071 9.146 1.00 21.05 74 VAL A O 1
ATOM 701 N N A ILE A 1 94 ? 34.834 0.055 11.103 0.50 19.99 75 ILE A N 1
ATOM 702 N N B ILE A 1 94 ? 34.890 0.048 11.077 0.50 20.69 75 ILE A N 1
ATOM 703 C CA A ILE A 1 94 ? 34.933 -1.298 10.572 0.50 19.99 75 ILE A CA 1
ATOM 704 C CA B ILE A 1 94 ? 34.889 -1.287 10.498 0.50 21.23 75 ILE A CA 1
ATOM 705 C C A ILE A 1 94 ? 33.833 -2.150 11.218 0.50 20.96 75 ILE A C 1
ATOM 706 C C B ILE A 1 94 ? 33.856 -2.161 11.208 0.50 21.70 75 ILE A C 1
ATOM 707 O O A ILE A 1 94 ? 33.510 -1.983 12.388 0.50 19.47 75 ILE A O 1
ATOM 708 O O B ILE A 1 94 ? 33.608 -2.028 12.402 0.50 20.40 75 ILE A O 1
ATOM 717 N N . LYS A 1 95 ? 33.230 -3.029 10.440 1.00 22.10 76 LYS A N 1
ATOM 718 C CA . LYS A 1 95 ? 32.150 -3.842 10.955 1.00 25.21 76 LYS A CA 1
ATOM 719 C C . LYS A 1 95 ? 32.216 -5.221 10.363 1.00 26.05 76 LYS A C 1
ATOM 720 O O . LYS A 1 95 ? 32.604 -5.397 9.200 1.00 24.04 76 LYS A O 1
ATOM 726 N N . ASP A 1 96 ? 31.895 -6.203 11.205 1.00 28.03 77 ASP A N 1
ATOM 727 C CA . ASP A 1 96 ? 31.777 -7.581 10.757 1.00 29.42 77 ASP A CA 1
ATOM 728 C C . ASP A 1 96 ? 30.378 -7.769 10.149 1.00 28.17 77 ASP A C 1
ATOM 729 O O . ASP A 1 96 ? 29.377 -7.886 10.872 1.00 29.89 77 ASP A O 1
ATOM 734 N N . ILE A 1 97 ? 30.303 -7.754 8.822 1.00 27.81 78 ILE A N 1
ATOM 735 C CA . ILE A 1 97 ? 29.007 -7.796 8.114 1.00 28.03 78 ILE A CA 1
ATOM 736 C C . ILE A 1 97 ? 28.598 -9.241 7.832 1.00 29.70 78 ILE A C 1
ATOM 737 O O . ILE A 1 97 ? 29.253 -9.912 7.028 1.00 28.68 78 ILE A O 1
ATOM 742 N N . PRO A 1 98 ? 27.521 -9.721 8.482 1.00 31.61 79 PRO A N 1
ATOM 743 C CA . PRO A 1 98 ? 27.140 -11.110 8.230 1.00 34.04 79 PRO A CA 1
ATOM 744 C C . PRO A 1 98 ? 27.136 -11.412 6.745 1.00 34.62 79 PRO A C 1
ATOM 745 O O . PRO A 1 98 ? 26.590 -10.635 5.970 1.00 35.51 79 PRO A O 1
ATOM 749 N N . ASN A 1 99 ? 27.776 -12.509 6.354 1.00 36.92 80 ASN A N 1
ATOM 750 C CA . ASN A 1 99 ? 27.817 -12.942 4.953 1.00 37.56 80 ASN A CA 1
ATOM 751 C C . ASN A 1 99 ? 28.974 -12.309 4.169 1.00 37.97 80 ASN A C 1
ATOM 752 O O . ASN A 1 99 ? 29.651 -12.998 3.402 1.00 39.20 80 ASN A O 1
ATOM 754 N N . LYS A 1 100 ? 29.197 -11.007 4.352 1.00 37.72 81 LYS A N 1
ATOM 755 C CA . LYS A 1 100 ? 30.287 -10.307 3.650 1.00 37.25 81 LYS A CA 1
ATOM 756 C C . LYS A 1 100 ? 31.638 -10.429 4.362 1.00 37.78 81 LYS A C 1
ATOM 757 O O . LYS A 1 100 ? 32.670 -10.537 3.695 1.00 39.44 81 LYS A O 1
ATOM 763 N N . GLY A 1 101 ? 31.627 -10.381 5.698 1.00 36.91 82 GLY A N 1
ATOM 764 C CA . GLY A 1 101 ? 32.865 -10.346 6.508 1.00 36.31 82 GLY A CA 1
ATOM 765 C C . GLY A 1 101 ? 33.210 -8.957 7.056 1.00 35.68 82 GLY A C 1
ATOM 766 O O . GLY A 1 101 ? 32.341 -8.087 7.148 1.00 35.83 82 GLY A O 1
ATOM 767 N N . ILE A 1 102 ? 34.485 -8.756 7.405 1.00 34.92 83 ILE A N 1
ATOM 768 C CA . ILE A 1 102 ? 34.972 -7.493 8.009 1.00 34.45 83 ILE A CA 1
ATOM 769 C C . ILE A 1 102 ? 35.297 -6.445 6.940 1.00 32.34 83 ILE A C 1
ATOM 770 O O . ILE A 1 102 ? 36.171 -6.670 6.097 1.00 32.88 83 ILE A O 1
ATOM 775 N N . GLN A 1 103 ? 34.606 -5.305 6.985 1.00 28.94 84 GLN A N 1
ATOM 776 C CA . GLN A 1 103 ? 34.736 -4.276 5.961 1.00 27.23 84 GLN A CA 1
ATOM 777 C C . GLN A 1 103 ? 34.798 -2.915 6.607 1.00 25.04 84 GLN A C 1
ATOM 778 O O . GLN A 1 103 ? 34.155 -2.703 7.614 1.00 23.00 84 GLN A O 1
ATOM 784 N N . THR A 1 104 ? 35.510 -1.993 5.974 1.00 23.80 85 THR A N 1
ATOM 785 C CA . THR A 1 104 ? 35.452 -0.588 6.348 1.00 24.17 85 THR A CA 1
ATOM 786 C C . THR A 1 104 ? 34.168 0.006 5.783 1.00 23.37 85 THR A C 1
ATOM 787 O O . THR A 1 104 ? 33.962 0.006 4.573 1.00 25.75 85 THR A O 1
ATOM 791 N N . ILE A 1 105 ? 33.316 0.506 6.667 1.00 21.10 86 ILE A N 1
ATOM 792 C CA . ILE A 1 105 ? 32.030 1.044 6.303 1.00 21.30 86 ILE A CA 1
ATOM 793 C C . ILE A 1 105 ? 32.010 2.571 6.246 1.00 22.04 86 ILE A C 1
ATOM 794 O O . ILE A 1 105 ? 31.132 3.148 5.624 1.00 20.68 86 ILE A O 1
ATOM 799 N N . ALA A 1 106 ? 32.969 3.231 6.901 1.00 20.91 87 ALA A N 1
ATOM 800 C CA . ALA A 1 106 ? 33.001 4.679 6.908 1.00 20.21 87 ALA A CA 1
ATOM 801 C C . ALA A 1 106 ? 34.414 5.055 7.324 1.00 20.50 87 ALA A C 1
ATOM 802 O O . ALA A 1 106 ? 35.108 4.240 7.944 1.00 19.16 87 ALA A O 1
ATOM 804 N N . LYS A 1 107 ? 34.842 6.244 6.920 1.00 20.77 88 LYS A N 1
ATOM 805 C CA . LYS A 1 107 ? 36.069 6.886 7.415 1.00 21.50 88 LYS A CA 1
ATOM 806 C C . LYS A 1 107 ? 35.737 8.285 7.903 1.00 20.59 88 LYS A C 1
ATOM 807 O O . LYS A 1 107 ? 34.998 9.037 7.248 1.00 19.97 88 LYS A O 1
ATOM 811 N N . VAL A 1 108 ? 36.266 8.636 9.064 1.00 20.03 89 VAL A N 1
ATOM 812 C CA . VAL A 1 108 ? 36.055 9.954 9.624 1.00 18.63 89 VAL A CA 1
ATOM 813 C C . VAL A 1 108 ? 37.379 10.564 10.026 1.00 18.68 89 VAL A C 1
ATOM 814 O O . VAL A 1 108 ? 38.428 9.874 10.106 1.00 19.91 89 VAL A O 1
ATOM 818 N N . GLY A 1 109 ? 37.346 11.866 10.263 1.00 16.96 90 GLY A N 1
ATOM 819 C CA . GLY A 1 109 ? 38.554 12.610 10.679 1.00 18.83 90 GLY A CA 1
ATOM 820 C C . GLY A 1 109 ? 38.291 13.679 11.711 1.00 18.30 90 GLY A C 1
ATOM 821 O O . GLY A 1 109 ? 37.297 13.627 12.466 1.00 18.79 90 GLY A O 1
ATOM 822 N N . ALA A 1 110 ? 39.156 14.683 11.721 1.00 19.38 91 ALA A N 1
ATOM 823 C CA . ALA A 1 110 ? 39.035 15.796 12.635 1.00 20.88 91 ALA A CA 1
ATOM 824 C C . ALA A 1 110 ? 37.647 16.417 12.574 1.00 20.79 91 ALA A C 1
ATOM 825 O O . ALA A 1 110 ? 37.100 16.689 11.497 1.00 19.62 91 ALA A O 1
ATOM 827 N N . GLY A 1 111 ? 37.068 16.600 13.752 1.00 22.37 92 GLY A N 1
ATOM 828 C CA . GLY A 1 111 ? 35.751 17.159 13.901 1.00 21.87 92 GLY A CA 1
ATOM 829 C C . GLY A 1 111 ? 34.655 16.143 14.043 1.00 21.31 92 GLY A C 1
ATOM 830 O O . GLY A 1 111 ? 33.546 16.512 14.374 1.00 22.73 92 GLY A O 1
ATOM 831 N N . ALA A 1 112 ? 34.951 14.862 13.801 1.00 19.75 93 ALA A N 1
ATOM 832 C CA . ALA A 1 112 ? 33.933 13.830 13.851 1.00 20.56 93 ALA A CA 1
ATOM 833 C C . ALA A 1 112 ? 33.586 13.527 15.308 1.00 18.90 93 ALA A C 1
ATOM 834 O O . ALA A 1 112 ? 34.400 13.752 16.196 1.00 19.41 93 ALA A O 1
ATOM 836 N N . ILE A 1 113 ? 32.383 13.003 15.522 1.00 20.52 94 ILE A N 1
ATOM 837 C CA . ILE A 1 113 ? 31.974 12.427 16.803 1.00 18.79 94 ILE A CA 1
ATOM 838 C C . ILE A 1 113 ? 31.676 10.952 16.541 1.00 19.03 94 ILE A C 1
ATOM 839 O O . ILE A 1 113 ? 30.958 10.605 15.598 1.00 18.34 94 ILE A O 1
ATOM 844 N N . ILE A 1 114 ? 32.263 10.098 17.369 1.00 18.59 95 ILE A N 1
ATOM 845 C CA . ILE A 1 114 ? 32.049 8.657 17.341 1.00 18.20 95 ILE A CA 1
ATOM 846 C C . ILE A 1 114 ? 31.779 8.071 18.739 1.00 18.76 95 ILE A C 1
ATOM 847 O O . ILE A 1 114 ? 32.077 8.670 19.743 1.00 18.48 95 ILE A O 1
ATOM 852 N N . GLY A 1 115 ? 31.098 6.925 18.744 1.00 17.56 96 GLY A N 1
ATOM 853 C CA . GLY A 1 115 ? 30.694 6.255 19.953 1.00 18.51 96 GLY A CA 1
ATOM 854 C C . GLY A 1 115 ? 29.427 6.795 20.561 1.00 16.66 96 GLY A C 1
ATOM 855 O O . GLY A 1 115 ? 29.062 6.402 21.680 1.00 15.79 96 GLY A O 1
ATOM 856 N N . GLU A 1 116 ? 28.723 7.653 19.818 1.00 18.41 97 GLU A N 1
ATOM 857 C CA . GLU A 1 116 ? 27.454 8.245 20.316 1.00 17.98 97 GLU A CA 1
ATOM 858 C C . GLU A 1 116 ? 26.326 7.212 20.519 1.00 18.92 97 GLU A C 1
ATOM 859 O O . GLU A 1 116 ? 25.474 7.360 21.425 1.00 20.01 97 GLU A O 1
ATOM 873 N N . SER A 1 118 ? 26.161 3.786 21.520 1.00 18.27 99 SER A N 1
ATOM 874 C CA . SER A 1 118 ? 26.158 3.060 22.788 1.00 16.96 99 SER A CA 1
ATOM 875 C C . SER A 1 118 ? 26.033 4.052 23.955 1.00 16.43 99 SER A C 1
ATOM 876 O O . SER A 1 118 ? 25.389 3.780 24.922 1.00 18.65 99 SER A O 1
ATOM 887 N N . ILE A 1 120 ? 24.319 6.663 24.080 1.00 19.76 101 ILE A N 1
ATOM 888 C CA . ILE A 1 120 ? 22.951 7.097 24.103 1.00 20.82 101 ILE A CA 1
ATOM 889 C C . ILE A 1 120 ? 22.023 5.974 24.486 1.00 20.17 101 ILE A C 1
ATOM 890 O O . ILE A 1 120 ? 21.080 6.215 25.229 1.00 20.69 101 ILE A O 1
ATOM 895 N N . ASP A 1 121 ? 22.259 4.739 24.018 1.00 21.01 102 ASP A N 1
ATOM 896 C CA . ASP A 1 121 ? 21.249 3.701 24.155 1.00 21.40 102 ASP A CA 1
ATOM 897 C C . ASP A 1 121 ? 21.642 2.475 24.966 1.00 20.95 102 ASP A C 1
ATOM 898 O O . ASP A 1 121 ? 20.815 1.626 25.274 1.00 21.13 102 ASP A O 1
ATOM 903 N N . GLY A 1 122 ? 22.900 2.404 25.365 1.00 19.95 103 GLY A N 1
ATOM 904 C CA . GLY A 1 122 ? 23.348 1.332 26.219 1.00 20.87 103 GLY A CA 1
ATOM 905 C C . GLY A 1 122 ? 23.544 -0.024 25.578 1.00 19.69 103 GLY A C 1
ATOM 906 O O . GLY A 1 122 ? 23.819 -0.993 26.281 1.00 20.96 103 GLY A O 1
ATOM 923 N N . PRO A 1 124 ? 25.687 -2.678 23.003 1.00 19.06 105 PRO A N 1
ATOM 924 C CA . PRO A 1 124 ? 27.112 -2.833 22.729 1.00 18.33 105 PRO A CA 1
ATOM 925 C C . PRO A 1 124 ? 27.507 -2.029 21.477 1.00 19.02 105 PRO A C 1
ATOM 926 O O . PRO A 1 124 ? 26.644 -1.775 20.610 1.00 15.67 105 PRO A O 1
ATOM 930 N N . ARG A 1 125 ? 28.772 -1.627 21.386 1.00 18.06 106 ARG A N 1
ATOM 931 C CA . ARG A 1 125 ? 29.284 -0.904 20.220 1.00 19.10 106 ARG A CA 1
ATOM 932 C C . ARG A 1 125 ? 28.836 -1.576 18.934 1.00 17.51 106 ARG A C 1
ATOM 933 O O . ARG A 1 125 ? 28.983 -2.785 18.809 1.00 18.99 106 ARG A O 1
ATOM 941 N N . SER A 1 126 ? 28.333 -0.802 17.977 1.00 18.04 107 SER A N 1
ATOM 942 C CA . SER A 1 126 ? 27.863 -1.333 16.658 1.00 17.44 107 SER A CA 1
ATOM 943 C C . SER A 1 126 ? 28.968 -1.627 15.645 1.00 17.87 107 SER A C 1
ATOM 944 O O . SER A 1 126 ? 28.712 -2.268 14.649 1.00 17.30 107 SER A O 1
ATOM 947 N N . ALA A 1 127 ? 30.175 -1.091 15.871 1.00 19.33 108 ALA A N 1
ATOM 948 C CA . ALA A 1 127 ? 31.297 -1.196 14.928 1.00 17.81 108 ALA A CA 1
ATOM 949 C C . ALA A 1 127 ? 32.588 -0.946 15.698 1.00 17.19 108 ALA A C 1
ATOM 950 O O . ALA A 1 127 ? 32.550 -0.437 16.818 1.00 17.89 108 ALA A O 1
ATOM 952 N N . SER A 1 128 ? 33.715 -1.303 15.104 1.00 18.28 109 SER A N 1
ATOM 953 C CA . SER A 1 128 ? 35.030 -0.967 15.665 1.00 18.45 109 SER A CA 1
ATOM 954 C C . SER A 1 12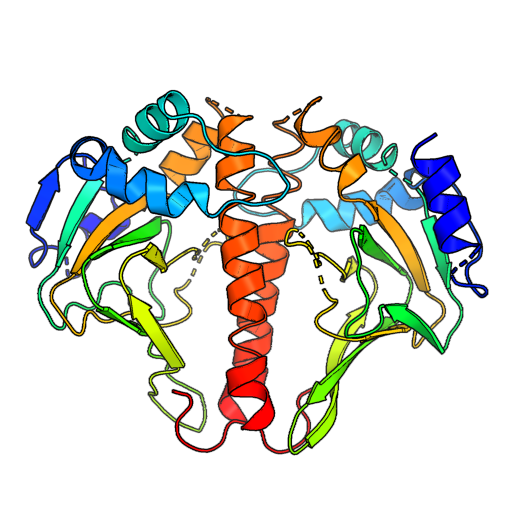8 ? 35.482 0.319 15.003 1.00 19.49 109 SER A C 1
ATOM 955 O O . SER A 1 128 ? 35.063 0.614 13.881 1.00 21.10 109 SER A O 1
ATOM 958 N N . CYS A 1 129 ? 36.300 1.100 15.704 1.00 19.34 110 CYS A N 1
ATOM 959 C CA . CYS A 1 129 ? 36.806 2.346 15.182 1.00 18.57 110 CYS A CA 1
ATOM 960 C C . CYS A 1 129 ? 38.309 2.334 15.420 1.00 18.82 110 CYS A C 1
ATOM 961 O O . CYS A 1 129 ? 38.757 2.284 16.563 1.00 18.11 110 CYS A O 1
ATOM 964 N N . VAL A 1 130 ? 39.063 2.378 14.334 1.00 17.70 111 VAL A N 1
ATOM 965 C CA . VAL A 1 130 ? 40.496 2.146 14.385 1.00 19.03 111 VAL A CA 1
ATOM 966 C C . VAL A 1 130 ? 41.215 3.355 13.833 1.00 18.37 111 VAL A C 1
ATOM 967 O O . VAL A 1 130 ? 40.879 3.844 12.737 1.00 18.15 111 VAL A O 1
ATOM 971 N N . ALA A 1 131 ? 42.162 3.867 14.615 1.00 18.26 112 ALA A N 1
ATOM 972 C CA . ALA A 1 131 ? 42.965 5.032 14.186 1.00 18.11 112 ALA A CA 1
ATOM 973 C C . ALA A 1 131 ? 43.876 4.557 13.071 1.00 20.76 112 ALA A C 1
ATOM 974 O O . ALA A 1 131 ? 44.696 3.657 13.276 1.00 23.74 112 ALA A O 1
ATOM 976 N N . SER A 1 132 ? 43.726 5.123 11.884 1.00 19.34 113 SER A N 1
ATOM 977 C CA . SER A 1 132 ? 44.684 4.854 10.801 1.00 20.25 113 SER A CA 1
ATOM 978 C C . SER A 1 132 ? 45.850 5.830 10.761 1.00 20.95 113 SER A C 1
ATOM 979 O O . SER A 1 132 ? 46.851 5.560 10.106 1.00 20.58 113 SER A O 1
ATOM 982 N N . LEU A 1 133 ? 45.685 6.982 11.410 1.00 19.55 114 LEU A N 1
ATOM 983 C CA . LEU A 1 133 ? 46.778 7.893 11.749 1.00 19.34 114 LEU A CA 1
ATOM 984 C C . LEU A 1 133 ? 46.710 8.123 13.249 1.00 17.68 114 LEU A C 1
ATOM 985 O O . LEU A 1 133 ? 45.644 7.925 13.836 1.00 16.68 114 LEU A O 1
ATOM 990 N N . PRO A 1 134 ? 47.818 8.592 13.870 1.00 16.34 115 PRO A N 1
ATOM 991 C CA . PRO A 1 134 ? 47.688 8.956 15.282 1.00 15.91 115 PRO A CA 1
ATOM 992 C C . PRO A 1 134 ? 46.590 9.971 15.446 1.00 16.73 115 PRO A C 1
ATOM 993 O O . PRO A 1 134 ? 46.489 10.943 14.664 1.00 14.29 115 PRO A O 1
ATOM 997 N N . THR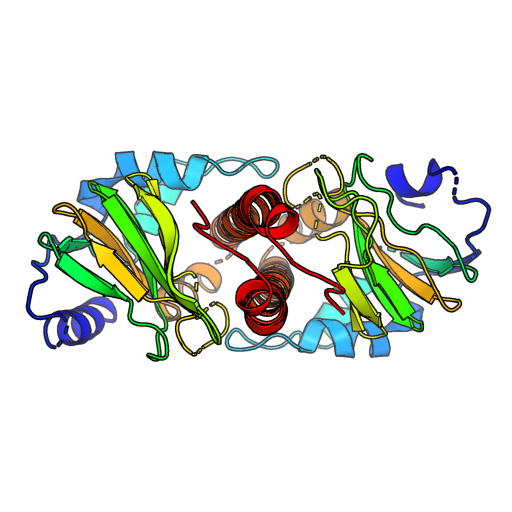 A 1 135 ? 45.751 9.728 16.439 1.00 16.17 116 THR A N 1
ATOM 998 C CA . THR A 1 135 ? 44.478 10.432 16.603 1.00 17.82 116 THR A CA 1
ATOM 999 C C . THR A 1 135 ? 44.310 10.913 18.042 1.00 16.66 116 THR A C 1
ATOM 1000 O O . THR A 1 135 ? 44.507 10.147 19.002 1.00 17.77 116 THR A O 1
ATOM 1004 N N . ASP A 1 136 ? 43.961 12.184 18.193 1.00 17.07 117 ASP A N 1
ATOM 1005 C CA . ASP A 1 136 ? 43.707 12.803 19.495 1.00 16.64 117 ASP A CA 1
ATOM 1006 C C . ASP A 1 136 ? 42.200 13.004 19.669 1.00 17.62 117 ASP A C 1
ATOM 1007 O O . ASP A 1 136 ? 41.508 13.274 18.722 1.00 16.41 117 ASP A O 1
ATOM 1012 N N . PHE A 1 137 ? 41.697 12.835 20.884 1.00 15.58 118 PHE A N 1
ATOM 1013 C CA . PHE A 1 137 ? 40.250 12.864 21.103 1.00 16.91 118 PHE A CA 1
ATOM 1014 C C . PHE A 1 137 ? 39.865 13.262 22.506 1.00 17.01 118 PHE A C 1
ATOM 1015 O O . PHE A 1 137 ? 40.669 13.098 23.435 1.00 18.28 118 PHE A O 1
ATOM 1023 N N . ALA A 1 138 ? 38.677 13.862 22.631 1.00 18.34 119 ALA A N 1
ATOM 1024 C CA . ALA A 1 138 ? 38.062 14.180 23.935 1.00 18.17 119 ALA A CA 1
ATOM 1025 C C . ALA A 1 138 ? 37.007 13.150 24.227 1.00 18.03 119 ALA A C 1
ATOM 1026 O O . ALA A 1 138 ? 36.317 12.684 23.302 1.00 19.65 119 ALA A O 1
ATOM 1028 N N . VAL A 1 139 ? 36.828 12.840 25.500 1.00 18.38 120 VAL A N 1
ATOM 1029 C CA . VAL A 1 139 ? 35.885 11.796 25.928 1.00 17.57 120 VAL A CA 1
ATOM 1030 C C . VAL A 1 139 ? 34.781 12.412 26.740 1.00 17.91 120 VAL A C 1
ATOM 1031 O O . VAL A 1 139 ? 35.042 13.158 27.690 1.00 18.06 120 VAL A O 1
ATOM 1035 N N . LEU A 1 140 ? 33.544 12.177 26.319 1.00 17.89 121 LEU A N 1
ATOM 1036 C CA . LEU A 1 140 ? 32.345 12.502 27.105 1.00 17.47 121 LEU A CA 1
ATOM 1037 C C . LEU A 1 140 ? 31.574 11.254 27.493 1.00 17.06 121 LEU A C 1
ATOM 1038 O O . LEU A 1 140 ? 31.046 10.532 26.636 1.00 19.01 121 LEU A O 1
ATOM 1043 N N . SER A 1 141 ? 31.517 10.996 28.791 1.00 18.71 122 SER A N 1
ATOM 1044 C CA . SER A 1 141 ? 30.766 9.846 29.324 1.00 18.99 122 SER A CA 1
ATOM 1045 C C . SER A 1 141 ? 29.272 10.114 29.469 1.00 19.00 122 SER A C 1
ATOM 1046 O O . SER A 1 141 ? 28.819 11.261 29.566 1.00 16.43 122 SER A O 1
ATOM 1049 N N . ARG A 1 142 ? 28.505 9.025 29.563 1.00 17.38 123 ARG A N 1
ATOM 1050 C CA . ARG A 1 142 ? 27.082 9.147 29.802 1.00 18.64 123 ARG A CA 1
ATOM 1051 C C . ARG A 1 142 ? 26.870 9.812 31.168 1.00 19.77 123 ARG A C 1
ATOM 1052 O O . ARG A 1 142 ? 26.042 10.702 31.311 1.00 20.94 123 ARG A O 1
ATOM 1060 N N . ASP A 1 143 ? 27.691 9.450 32.154 1.00 21.98 124 ASP A N 1
ATOM 1061 C CA . ASP A 1 143 ? 27.620 10.065 33.468 1.00 22.71 124 ASP A CA 1
ATOM 1062 C C . ASP A 1 143 ? 27.791 11.592 33.448 1.00 21.39 124 ASP A C 1
ATOM 1063 O O . ASP A 1 143 ? 27.046 12.310 34.150 1.00 18.83 124 ASP A O 1
ATOM 1068 N N . ALA A 1 144 ? 28.772 12.069 32.678 1.00 17.71 125 ALA A N 1
ATOM 1069 C CA . ALA A 1 144 ? 29.022 13.490 32.528 1.00 17.41 125 ALA A CA 1
ATOM 1070 C C . ALA A 1 144 ? 27.807 14.156 31.882 1.00 19.50 125 ALA A C 1
ATOM 1071 O O . ALA A 1 144 ? 27.381 15.258 32.296 1.00 20.20 125 ALA A O 1
ATOM 1073 N N . LEU A 1 145 ? 27.219 13.463 30.908 1.00 20.25 126 LEU A N 1
ATOM 1074 C CA . LEU A 1 145 ? 26.024 13.987 30.238 1.00 21.48 126 LEU A CA 1
ATOM 1075 C C . LEU A 1 145 ? 24.878 14.067 31.222 1.00 21.51 126 LEU A C 1
ATOM 1076 O O . LEU A 1 145 ? 24.197 15.085 31.259 1.00 22.23 126 LEU A O 1
ATOM 1081 N N . TYR A 1 146 ? 24.653 13.025 32.009 1.00 22.13 127 TYR A N 1
ATOM 1082 C CA . TYR A 1 146 ? 23.612 13.048 33.053 1.00 25.96 127 TYR A CA 1
ATOM 1083 C C . TYR A 1 146 ? 23.780 14.262 33.971 1.00 25.10 127 TYR A C 1
ATOM 1084 O O . TYR A 1 146 ? 22.805 14.911 34.319 1.00 25.76 127 TYR A O 1
ATOM 1093 N N . GLN A 1 147 ? 25.002 14.503 34.437 1.00 24.84 128 GLN A N 1
ATOM 1094 C CA . GLN A 1 147 ? 25.263 15.651 35.300 1.00 26.70 128 GLN A CA 1
ATOM 1095 C C . GLN A 1 147 ? 24.992 16.957 34.602 1.00 26.17 128 GLN A C 1
ATOM 1096 O O . GLN A 1 147 ? 24.425 17.853 35.195 1.00 25.04 128 GLN A O 1
ATOM 1102 N N . LEU A 1 148 ? 25.428 17.060 33.345 1.00 26.21 129 LEU A N 1
ATOM 1103 C CA . LEU A 1 148 ? 25.184 18.238 32.536 1.00 27.76 129 LEU A CA 1
ATOM 1104 C C . LEU A 1 148 ? 23.694 18.504 32.398 1.00 26.63 129 LEU A C 1
ATOM 1105 O O . LEU A 1 148 ? 23.239 19.649 32.586 1.00 27.83 129 LEU A O 1
ATOM 1110 N N . LEU A 1 149 ? 22.913 17.470 32.078 1.00 26.67 130 LEU A N 1
ATOM 1111 C CA . LEU A 1 149 ? 21.452 17.627 31.976 1.00 27.32 130 LEU A CA 1
ATOM 1112 C C . LEU A 1 149 ? 20.841 18.058 33.301 1.00 30.50 130 LEU A C 1
ATOM 1113 O O . LEU A 1 149 ? 20.007 18.954 33.317 1.00 31.88 130 LEU A O 1
ATOM 1118 N N . ALA A 1 150 ? 21.241 17.404 34.393 1.00 30.02 131 ALA A N 1
ATOM 1119 C CA . ALA A 1 150 ? 20.799 17.781 35.729 1.00 30.58 131 ALA A CA 1
ATOM 1120 C C . ALA A 1 150 ? 21.260 19.187 36.098 1.00 30.89 131 ALA A C 1
ATOM 1121 O O . ALA A 1 150 ? 20.463 19.974 36.568 1.00 33.42 131 ALA A O 1
ATOM 1123 N N . ASN A 1 151 ? 22.531 19.511 35.873 1.00 31.01 132 ASN A N 1
ATOM 1124 C CA . ASN A 1 151 ? 23.087 20.811 36.332 1.00 31.19 132 ASN A CA 1
ATOM 1125 C C . ASN A 1 151 ? 22.662 21.986 35.473 1.00 29.66 132 ASN A C 1
ATOM 1126 O O . ASN A 1 151 ? 22.418 23.100 35.985 1.00 29.02 132 ASN A O 1
ATOM 1147 N N . PRO A 1 153 ? 20.328 22.174 32.209 1.00 23.17 134 PRO A N 1
ATOM 1148 C CA . PRO A 1 153 ? 19.457 21.638 31.159 1.00 22.07 134 PRO A CA 1
ATOM 1149 C C . PRO A 1 153 ? 19.427 22.393 29.825 1.00 21.57 134 PRO A C 1
ATOM 1150 O O . PRO A 1 153 ? 19.323 21.762 28.761 1.00 21.39 134 PRO A O 1
ATOM 1154 N N . LYS A 1 154 ? 19.480 23.711 29.864 1.00 20.65 135 LYS A N 1
ATOM 1155 C CA . LYS A 1 154 ? 19.497 24.490 28.603 1.00 21.13 135 LYS A CA 1
ATOM 1156 C C . LYS A 1 154 ? 20.757 24.258 27.739 1.00 20.55 135 LYS A C 1
ATOM 1157 O O . LYS A 1 154 ? 20.679 24.188 26.522 1.00 20.96 135 LYS A O 1
ATOM 1163 N N . LEU A 1 155 ? 21.905 24.135 28.378 1.00 21.73 136 LEU A N 1
ATOM 1164 C CA . LEU A 1 155 ? 23.131 23.772 27.681 1.00 21.63 136 LEU A CA 1
ATOM 1165 C C . LEU A 1 155 ? 23.006 22.311 27.228 1.00 21.14 136 LEU A C 1
ATOM 1166 O O . LEU A 1 155 ? 23.391 21.961 26.110 1.00 19.37 136 LEU A O 1
ATOM 1171 N N . GLY A 1 156 ? 22.444 21.482 28.099 1.00 19.44 137 GLY A N 1
ATOM 1172 C CA . GLY A 1 156 ? 22.113 20.074 27.735 1.00 19.26 137 GLY A CA 1
ATOM 1173 C C . GLY A 1 156 ? 21.341 19.981 26.411 1.00 18.66 137 GLY A C 1
ATOM 1174 O O . GLY A 1 156 ? 21.685 19.168 25.571 1.00 17.59 137 GLY A O 1
ATOM 1175 N N . ASN A 1 157 ? 20.307 20.809 26.245 1.00 18.06 138 ASN A N 1
ATOM 1176 C CA . ASN A 1 157 ? 19.471 20.876 25.044 1.00 19.30 138 ASN A CA 1
ATOM 1177 C C . ASN A 1 157 ? 20.380 21.026 23.832 1.00 21.31 138 ASN A C 1
ATOM 1178 O O . ASN A 1 157 ? 20.172 20.389 22.813 1.00 19.28 138 ASN A O 1
ATOM 1183 N N . LYS A 1 158 ? 21.362 21.941 23.929 1.00 19.90 139 LYS A N 1
ATOM 1184 C CA . LYS A 1 158 ? 22.248 22.196 22.792 1.00 19.98 139 LYS A CA 1
ATOM 1185 C C . LYS A 1 158 ? 23.175 21.011 22.450 1.00 18.36 139 LYS A C 1
ATOM 1186 O O . LYS A 1 158 ? 23.389 20.691 21.275 1.00 20.03 139 LYS A O 1
ATOM 1192 N N . VAL A 1 159 ? 23.696 20.335 23.469 1.00 18.16 140 VAL A N 1
ATOM 1193 C CA . VAL A 1 159 ? 24.468 19.112 23.282 1.00 18.09 140 VAL A CA 1
ATOM 1194 C C . VAL A 1 159 ? 23.608 18.045 22.598 1.00 17.07 140 VAL A C 1
ATOM 1195 O O . VAL A 1 159 ? 24.029 17.415 21.599 1.00 16.90 140 VAL A O 1
ATOM 1199 N N . LEU A 1 160 ? 22.400 17.863 23.108 1.00 15.38 141 LEU A N 1
ATOM 1200 C CA . LEU A 1 160 ? 21.498 16.863 22.537 1.00 16.57 141 LEU A CA 1
ATOM 1201 C C . LEU A 1 160 ? 21.087 17.150 21.084 1.00 15.09 141 LEU A C 1
ATOM 1202 O O . LEU A 1 160 ? 21.056 16.243 20.254 1.00 14.58 141 LEU A O 1
ATOM 1207 N N A ILE A 1 161 ? 20.803 18.395 20.763 0.50 15.67 142 ILE A N 1
ATOM 1208 N N B ILE A 1 161 ? 20.786 18.401 20.776 0.50 15.66 142 ILE A N 1
ATOM 1209 C CA A ILE A 1 161 ? 20.505 18.761 19.382 0.50 16.61 142 ILE A CA 1
ATOM 1210 C CA B ILE A 1 161 ? 20.493 18.802 19.399 0.50 16.36 142 ILE A CA 1
ATOM 1211 C C A ILE A 1 161 ? 21.712 18.519 18.495 0.50 16.13 142 ILE A C 1
ATOM 1212 C C B ILE A 1 161 ? 21.699 18.538 18.504 0.50 15.98 142 ILE A C 1
ATOM 1213 O O A ILE A 1 161 ? 21.592 17.967 17.391 0.50 15.40 142 ILE A O 1
ATOM 1214 O O B ILE A 1 161 ? 21.562 17.995 17.399 0.50 15.42 142 ILE A O 1
ATOM 1223 N N . ARG A 1 162 ? 22.891 18.884 18.984 1.00 15.43 143 ARG A N 1
ATOM 1224 C CA . ARG A 1 162 ? 24.142 18.592 18.221 1.00 16.80 143 ARG A CA 1
ATOM 1225 C C . ARG A 1 162 ? 24.307 17.103 17.885 1.00 16.08 143 ARG A C 1
ATOM 1226 O O . ARG A 1 162 ? 24.688 16.741 16.745 1.00 17.74 143 ARG A O 1
ATOM 1234 N N . LEU A 1 163 ? 24.038 16.247 18.859 1.00 17.22 144 LEU A N 1
ATOM 1235 C CA . LEU A 1 163 ? 24.101 14.797 18.666 1.00 16.59 144 LEU A CA 1
ATOM 1236 C C . LEU A 1 163 ? 22.997 14.281 17.741 1.00 17.93 144 LEU A C 1
ATOM 1237 O O . LEU A 1 163 ? 23.211 13.322 16.988 1.00 18.81 144 LEU A O 1
ATOM 1242 N N . LEU A 1 164 ? 21.817 14.872 17.847 1.00 18.60 145 LEU A N 1
ATOM 1243 C CA . LEU A 1 164 ? 20.689 14.529 16.936 1.00 18.18 145 LEU A CA 1
ATOM 1244 C C . LEU A 1 164 ? 21.061 14.823 15.495 1.00 17.71 145 LEU A C 1
ATOM 1245 O O . LEU A 1 164 ? 20.893 13.988 14.608 1.00 19.24 145 LEU A O 1
ATOM 1250 N N . GLN A 1 165 ? 21.597 16.015 15.264 1.00 17.78 146 GLN A N 1
ATOM 1251 C CA . GLN A 1 165 ? 22.061 16.408 13.955 1.00 17.12 146 GLN A CA 1
ATOM 1252 C C . GLN A 1 165 ? 23.248 15.609 13.444 1.00 18.85 146 GLN A C 1
ATOM 1253 O O . GLN A 1 165 ? 23.339 15.361 12.258 1.00 17.58 146 GLN A O 1
ATOM 1259 N N . LEU A 1 166 ? 24.156 15.205 14.340 1.00 19.35 147 LEU A N 1
ATOM 1260 C CA . LEU A 1 166 ? 25.177 14.245 13.973 1.00 19.42 147 LEU A CA 1
ATOM 1261 C C . LEU A 1 166 ? 24.552 12.980 13.376 1.00 18.87 147 LEU A C 1
ATOM 1262 O O . LEU A 1 166 ? 25.002 12.467 12.314 1.00 19.26 147 LEU A O 1
ATOM 1267 N N . LEU A 1 167 ? 23.547 12.439 14.057 1.00 18.59 148 LEU A N 1
ATOM 1268 C CA . LEU A 1 167 ? 22.944 11.169 13.636 1.00 19.61 148 LEU A CA 1
ATOM 1269 C C . LEU A 1 167 ? 22.143 11.331 12.328 1.00 17.96 148 LEU A C 1
ATOM 1270 O O . LEU A 1 167 ? 22.226 10.502 11.455 1.00 19.22 148 LEU A O 1
ATOM 1275 N N . THR A 1 168 ? 21.360 12.376 12.220 1.00 16.15 149 THR A N 1
ATOM 1276 C CA . T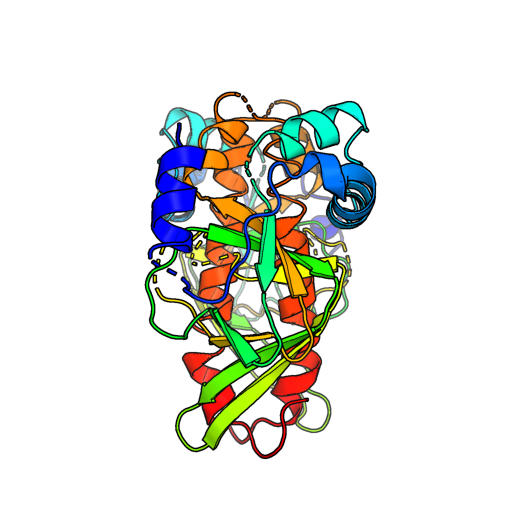HR A 1 168 ? 20.550 12.561 10.993 1.00 16.46 149 THR A CA 1
ATOM 1277 C C . THR A 1 168 ? 21.487 12.689 9.783 1.00 17.72 149 THR A C 1
ATOM 1278 O O . THR A 1 168 ? 21.267 12.053 8.740 1.00 15.98 149 THR A O 1
ATOM 1282 N N . ALA A 1 169 ? 22.565 13.446 9.957 1.00 18.05 150 ALA A N 1
ATOM 1283 C CA . ALA A 1 169 ? 23.561 13.620 8.885 1.00 19.17 150 ALA A CA 1
ATOM 1284 C C . ALA A 1 169 ? 24.203 12.307 8.519 1.00 19.84 150 ALA A C 1
ATOM 1285 O O . ALA A 1 169 ? 24.396 12.028 7.343 1.00 20.40 150 ALA A O 1
ATOM 1287 N N . ARG A 1 170 ? 24.519 11.501 9.530 1.00 20.35 151 ARG A N 1
ATOM 1288 C CA . ARG A 1 170 ? 25.126 10.193 9.363 1.00 21.72 151 ARG A CA 1
ATOM 1289 C C . ARG A 1 170 ? 24.169 9.245 8.619 1.00 22.32 151 ARG A C 1
ATOM 1290 O O . ARG A 1 170 ? 24.567 8.507 7.731 1.00 20.34 151 ARG A O 1
ATOM 1298 N N . PHE A 1 171 ? 22.895 9.282 8.985 1.00 23.02 152 PHE A N 1
ATOM 1299 C CA . PHE A 1 171 ? 21.875 8.520 8.274 1.00 24.35 152 PHE A CA 1
ATOM 1300 C C . PHE A 1 171 ? 21.835 8.862 6.802 1.00 22.60 152 PHE A C 1
ATOM 1301 O O . PHE A 1 171 ? 21.902 7.983 5.956 1.00 24.24 152 PHE A O 1
ATOM 1309 N N . ARG A 1 172 ? 21.713 10.149 6.520 1.00 22.19 153 ARG A N 1
ATOM 1310 C CA . ARG A 1 172 ? 21.565 10.640 5.163 1.00 22.13 153 ARG A CA 1
ATOM 1311 C C . ARG A 1 172 ? 22.799 10.340 4.309 1.00 23.54 153 ARG A C 1
ATOM 1312 O O . ARG A 1 172 ? 22.684 9.874 3.159 1.00 22.77 153 ARG A O 1
ATOM 1320 N N A GLU A 1 173 ? 23.976 10.629 4.859 0.50 23.85 154 GLU A N 1
ATOM 1321 N N B GLU A 1 173 ? 23.983 10.572 4.872 0.50 23.55 154 GLU A N 1
ATOM 1322 C CA A GLU A 1 173 ? 25.226 10.463 4.121 0.50 24.27 154 GLU A CA 1
ATOM 1323 C CA B GLU A 1 173 ? 25.231 10.275 4.167 0.50 23.69 154 GLU A CA 1
ATOM 1324 C C A GLU A 1 173 ? 25.494 8.976 3.877 0.50 24.99 154 GLU A C 1
ATOM 1325 C C B GLU A 1 173 ? 25.315 8.783 3.883 0.50 24.66 154 GLU A C 1
ATOM 1326 O O A GLU A 1 173 ? 26.022 8.598 2.821 0.50 23.39 154 GLU A O 1
ATOM 1327 O O B GLU A 1 173 ? 25.561 8.359 2.744 0.50 23.60 154 GLU A O 1
ATOM 1338 N N A SER A 1 174 ? 25.108 8.136 4.833 0.50 25.28 155 SER A N 1
ATOM 1339 N N B SER A 1 174 ? 25.124 7.988 4.924 0.50 25.38 155 SER A N 1
ATOM 1340 C CA A SER A 1 174 ? 25.284 6.697 4.670 0.50 26.62 155 SER A CA 1
ATOM 1341 C CA B SER A 1 174 ? 25.249 6.555 4.767 0.50 26.91 155 SER A CA 1
ATOM 1342 C C A SER A 1 174 ? 24.313 6.118 3.635 0.50 26.73 155 SER A C 1
ATOM 1343 C C B SER A 1 174 ? 24.283 6.037 3.692 0.50 26.96 155 SER A C 1
ATOM 1344 O O A SER A 1 174 ? 24.704 5.288 2.814 0.50 25.89 155 SER A O 1
ATOM 1345 O O B SER A 1 174 ? 24.656 5.189 2.883 0.50 26.22 155 SER A O 1
ATOM 1350 N N . TYR A 1 175 ? 23.056 6.553 3.682 1.00 27.25 156 TYR A N 1
ATOM 1351 C CA . TYR A 1 175 ? 22.056 6.206 2.642 1.00 28.36 156 TYR A CA 1
ATOM 1352 C C . TYR A 1 175 ? 22.499 6.500 1.236 1.00 28.65 156 TYR A C 1
ATOM 1353 O O . TYR A 1 175 ? 22.417 5.646 0.358 1.00 29.81 156 TYR A O 1
ATOM 1362 N N . ASP A 1 176 ? 22.917 7.741 1.027 1.00 29.50 157 ASP A N 1
ATOM 1363 C CA . ASP A 1 176 ? 23.381 8.193 -0.262 1.00 29.96 157 ASP A CA 1
ATOM 1364 C C . ASP A 1 176 ? 24.553 7.350 -0.776 1.00 29.43 157 ASP A C 1
ATOM 1365 O O . ASP A 1 176 ? 24.692 7.160 -1.982 1.00 26.99 157 ASP A O 1
ATOM 1370 N N . ARG A 1 177 ? 25.400 6.856 0.137 1.00 28.29 158 ARG A N 1
ATOM 1371 C CA . ARG A 1 177 ? 26.580 6.083 -0.238 1.00 28.23 158 ARG A CA 1
ATOM 1372 C C . ARG A 1 177 ? 26.334 4.574 -0.323 1.00 26.76 158 ARG A C 1
ATOM 1373 O O . ARG A 1 177 ? 26.879 3.910 -1.209 1.00 26.30 158 ARG A O 1
ATOM 1381 N N . ILE A 1 178 ? 25.530 4.031 0.581 1.00 25.19 159 ILE A N 1
ATOM 1382 C CA . ILE A 1 178 ? 25.358 2.574 0.703 1.00 25.17 159 ILE A CA 1
ATOM 1383 C C . ILE A 1 178 ? 24.148 1.953 -0.045 1.00 24.22 159 ILE A C 1
ATOM 1384 O O . ILE A 1 178 ? 24.286 0.889 -0.656 1.00 23.27 159 ILE A O 1
ATOM 1389 N N . LEU A 1 179 ? 22.975 2.590 0.012 1.00 23.15 160 LEU A N 1
ATOM 1390 C CA . LEU A 1 179 ? 21.778 2.047 -0.643 1.00 24.28 160 LEU A CA 1
ATOM 1391 C C . LEU A 1 179 ? 21.970 1.685 -2.131 1.00 23.87 160 LEU A C 1
ATOM 1392 O O . LEU A 1 179 ? 21.534 0.600 -2.553 1.00 23.94 160 LEU A O 1
ATOM 1397 N N . PRO A 1 180 ? 22.596 2.580 -2.924 1.00 24.18 161 PRO A N 1
ATOM 1398 C CA . PRO A 1 180 ? 22.844 2.242 -4.335 1.00 25.70 161 PRO A CA 1
ATOM 1399 C C . PRO A 1 180 ? 23.713 0.990 -4.561 1.00 26.45 161 PRO A C 1
ATOM 1400 O O . PRO A 1 180 ? 23.760 0.493 -5.681 1.00 27.69 161 PRO A O 1
ATOM 1404 N N . LYS A 1 181 ? 24.392 0.504 -3.514 1.00 27.07 162 LYS A N 1
ATOM 1405 C CA . LYS A 1 181 ? 25.249 -0.692 -3.572 1.00 27.39 162 LYS A CA 1
ATOM 1406 C C . LYS A 1 181 ? 24.551 -1.968 -3.137 1.00 26.32 162 LYS A C 1
ATOM 1407 O O . LYS A 1 181 ? 25.166 -3.031 -3.095 1.00 27.29 162 LYS A O 1
ATOM 1413 N N . THR A 1 182 ? 23.265 -1.877 -2.840 1.00 24.31 163 THR A N 1
ATOM 1414 C CA . THR A 1 182 ? 22.521 -3.020 -2.350 1.00 24.11 163 THR A CA 1
ATOM 1415 C C . THR A 1 182 ? 21.907 -3.789 -3.534 1.00 25.16 163 THR A C 1
ATOM 1416 O O . THR A 1 182 ? 21.681 -3.218 -4.608 1.00 23.68 163 THR A O 1
ATOM 1420 N N . LEU A 1 183 ? 21.634 -5.071 -3.314 1.00 25.39 164 LEU A N 1
ATOM 1421 C CA . LEU A 1 183 ? 20.973 -5.907 -4.301 1.00 25.88 164 LEU A CA 1
ATOM 1422 C C . LEU A 1 183 ? 19.737 -6.555 -3.687 1.00 27.28 164 LEU A C 1
ATOM 1423 O O . LEU A 1 183 ? 19.807 -7.139 -2.609 1.00 28.06 164 LEU A O 1
ATOM 1428 N N . GLY A 1 184 ? 18.603 -6.444 -4.381 1.00 28.66 165 GLY A N 1
ATOM 1429 C CA . GLY A 1 184 ? 17.371 -7.119 -3.981 1.00 29.69 165 GLY A CA 1
ATOM 1430 C C . GLY A 1 184 ? 16.524 -6.337 -2.994 1.00 30.29 165 GLY A C 1
ATOM 1431 O O . GLY A 1 184 ? 16.749 -5.150 -2.786 1.00 31.22 165 GLY A O 1
ATOM 1432 N N . GLU A 1 185 ? 15.553 -7.020 -2.386 1.00 31.10 166 GLU A N 1
ATOM 1433 C CA . GLU A 1 185 ? 14.608 -6.404 -1.440 1.00 31.97 166 GLU A CA 1
ATOM 1434 C C . GLU A 1 185 ? 15.308 -6.058 -0.134 1.00 32.79 166 GLU A C 1
ATOM 1435 O O . GLU A 1 185 ? 16.113 -6.847 0.365 1.00 32.33 166 GLU A O 1
ATOM 1437 N N . LEU A 1 186 ? 15.009 -4.876 0.405 1.00 34.28 167 LEU A N 1
ATOM 1438 C CA . LEU A 1 186 ? 15.650 -4.394 1.632 1.00 35.74 167 LEU A CA 1
ATOM 1439 C C . LEU A 1 186 ? 14.922 -4.795 2.915 1.00 37.74 167 LEU A C 1
ATOM 1440 O O . LEU A 1 186 ? 15.499 -4.737 3.999 1.00 37.31 167 LEU A O 1
ATOM 1445 N N . ILE A 1 187 ? 13.659 -5.199 2.794 1.00 40.55 168 ILE A N 1
ATOM 1446 C CA . ILE A 1 187 ? 12.846 -5.569 3.955 1.00 42.91 168 ILE A CA 1
ATOM 1447 C C . ILE A 1 187 ? 12.154 -6.896 3.696 1.00 44.28 168 ILE A C 1
ATOM 1448 O O . ILE A 1 187 ? 11.854 -7.258 2.551 1.00 45.16 168 ILE A O 1
ATOM 1454 N N . HIS B 1 8 ? -2.496 29.305 18.142 1.00 57.55 -11 HIS B N 1
ATOM 1455 C CA . HIS B 1 8 ? -2.076 30.223 17.037 1.00 57.54 -11 HIS B CA 1
ATOM 1456 C C . HIS B 1 8 ? -1.120 29.516 16.080 1.00 56.59 -11 HIS B C 1
ATOM 1457 O O . HIS B 1 8 ? -1.423 29.389 14.886 1.00 56.68 -11 HIS B O 1
ATOM 1464 N N . HIS B 1 9 ? 0.039 29.091 16.605 1.00 55.11 -10 HIS B N 1
ATOM 1465 C CA . HIS B 1 9 ? 0.938 28.175 15.892 1.00 53.48 -10 HIS B CA 1
ATOM 1466 C C . HIS B 1 9 ? 0.133 27.037 15.265 1.00 51.48 -10 HIS B C 1
ATOM 1467 O O . HIS B 1 9 ? 0.283 26.735 14.084 1.00 50.67 -10 HIS B O 1
ATOM 1474 N N . HIS B 1 10 ? -0.726 26.422 16.071 1.00 49.29 -9 HIS B N 1
ATOM 1475 C CA . HIS B 1 10 ? -1.574 25.339 15.598 1.00 47.44 -9 HIS B CA 1
ATOM 1476 C C . HIS B 1 10 ? -2.573 25.801 14.539 1.00 48.16 -9 HIS B C 1
ATOM 1477 O O . HIS B 1 10 ? -2.865 25.055 13.593 1.00 48.05 -9 HIS B O 1
ATOM 1484 N N . HIS B 1 11 ? -3.089 27.022 14.695 1.00 48.49 -8 HIS B N 1
ATOM 1485 C CA . HIS B 1 11 ? -3.988 27.595 13.698 1.00 48.70 -8 HIS B CA 1
ATOM 1486 C C . HIS B 1 11 ? -3.341 27.609 12.311 1.00 47.89 -8 HIS B C 1
ATOM 1487 O O . HIS B 1 11 ? -3.910 27.102 11.341 1.00 47.63 -8 HIS B O 1
ATOM 1494 N N . HIS B 1 12 ? -2.146 28.177 12.229 1.00 47.31 -7 HIS B N 1
ATOM 1495 C CA . HIS B 1 12 ? -1.433 28.249 10.958 1.00 47.17 -7 HIS B CA 1
ATOM 1496 C C . HIS B 1 12 ? -0.850 26.909 10.526 1.00 44.97 -7 HIS B C 1
ATOM 1497 O O . HIS B 1 12 ? -0.768 26.627 9.329 1.00 44.96 -7 HIS B O 1
ATOM 1504 N N . GLU B 1 13 ? -0.478 26.078 11.497 1.00 42.44 -6 GLU B N 1
ATOM 1505 C CA . GLU B 1 13 ? -0.082 24.705 11.210 1.00 39.92 -6 GLU B CA 1
ATOM 1506 C C . GLU B 1 13 ? -1.244 23.989 10.531 1.00 37.33 -6 GLU B C 1
ATOM 1507 O O . GLU B 1 13 ? -1.039 23.279 9.541 1.00 35.02 -6 GLU B O 1
ATOM 1513 N N . ASN B 1 14 ? -2.462 24.191 11.050 1.00 35.40 -5 ASN B N 1
ATOM 1514 C CA . ASN B 1 14 ? -3.634 23.531 10.473 1.00 34.53 -5 ASN B CA 1
ATOM 1515 C C . ASN B 1 14 ? -3.908 23.995 9.042 1.00 34.72 -5 ASN B C 1
ATOM 1516 O O . ASN B 1 14 ? -4.160 23.170 8.162 1.00 35.30 -5 ASN B O 1
ATOM 1521 N N . LEU B 1 15 ? -3.822 25.300 8.801 1.00 34.61 -4 LEU B N 1
ATOM 1522 C CA . LEU B 1 15 ? -3.917 25.833 7.444 1.00 34.50 -4 LEU B CA 1
ATOM 1523 C C . LEU B 1 15 ? -2.925 25.138 6.491 1.00 34.43 -4 LEU B C 1
ATOM 1524 O O . LEU B 1 15 ? -3.308 24.706 5.390 1.00 34.02 -4 LEU B O 1
ATOM 1529 N N . TYR B 1 16 ? -1.666 24.996 6.924 1.00 31.84 -3 TYR B N 1
ATOM 1530 C CA . TYR B 1 16 ? -0.690 24.248 6.141 1.00 31.97 -3 TYR B CA 1
ATOM 1531 C C . TYR B 1 16 ? -1.182 22.826 5.819 1.00 32.40 -3 TYR B C 1
ATOM 1532 O O . TYR B 1 16 ? -1.170 22.439 4.655 1.00 31.53 -3 TYR B O 1
ATOM 1541 N N . PHE B 1 17 ? -1.620 22.058 6.822 1.00 31.27 -2 PHE B N 1
ATOM 1542 C CA . PHE B 1 17 ? -1.980 20.663 6.574 1.00 32.68 -2 PHE B CA 1
ATOM 1543 C C . PHE B 1 17 ? -3.205 20.549 5.683 1.00 34.97 -2 PHE B C 1
ATOM 1544 O O . PHE B 1 17 ? -3.232 19.749 4.739 1.00 35.04 -2 PHE B O 1
ATOM 1552 N N . GLN B 1 18 ? -4.210 21.374 5.958 1.00 36.08 -1 GLN B N 1
ATOM 1553 C CA . GLN B 1 18 ? -5.437 21.331 5.181 1.00 36.45 -1 GLN B CA 1
ATOM 1554 C C . GLN B 1 18 ? -5.169 21.839 3.756 1.00 35.56 -1 GLN B C 1
ATOM 1555 O O . GLN B 1 18 ? -5.806 21.366 2.797 1.00 35.29 -1 GLN B O 1
ATOM 1561 N N . GLY B 1 19 ? -4.227 22.779 3.621 1.00 33.20 0 GLY B N 1
ATOM 1562 C CA . GLY B 1 19 ? -3.847 23.335 2.323 1.00 32.85 0 GLY B CA 1
ATOM 1563 C C . GLY B 1 19 ? -2.995 22.379 1.517 1.00 32.37 0 GLY B C 1
ATOM 1564 O O . GLY B 1 19 ? -3.227 22.178 0.317 1.00 30.05 0 GLY B O 1
ATOM 1573 N N . TYR B 1 21 ? -2.265 18.997 2.490 1.00 36.51 2 TYR B N 1
ATOM 1574 C CA . TYR B 1 21 ? -2.654 17.601 2.647 1.00 38.34 2 TYR B CA 1
ATOM 1575 C C . TYR B 1 21 ? -4.180 17.486 2.580 1.00 39.13 2 TYR B C 1
ATOM 1576 O O . TYR B 1 21 ? -4.853 17.469 3.620 1.00 38.83 2 TYR B O 1
ATOM 1585 N N . PRO B 1 22 ? -4.730 17.426 1.352 1.00 38.92 3 PRO B N 1
ATOM 1586 C CA . PRO B 1 22 ? -6.190 17.448 1.152 1.00 38.89 3 PRO B CA 1
ATOM 1587 C C . PRO B 1 22 ? -6.973 16.306 1.812 1.00 37.45 3 PRO B C 1
ATOM 1588 O O . PRO B 1 22 ? -8.130 16.501 2.180 1.00 40.12 3 PRO B O 1
ATOM 1592 N N . ASP B 1 23 ? -6.367 15.130 1.941 1.00 34.48 4 ASP B N 1
ATOM 1593 C CA . ASP B 1 23 ? -7.066 13.955 2.455 1.00 31.55 4 ASP B CA 1
ATOM 1594 C C . ASP B 1 23 ? -7.157 13.943 3.998 1.00 28.81 4 ASP B C 1
ATOM 1595 O O . ASP B 1 23 ? -7.827 13.089 4.550 1.00 26.96 4 ASP B O 1
ATOM 1600 N N . LEU B 1 24 ? -6.452 14.837 4.688 1.00 25.18 5 LEU B N 1
ATOM 1601 C CA . LEU B 1 24 ? -6.330 14.716 6.147 1.00 24.88 5 LEU B CA 1
ATOM 1602 C C . LEU B 1 24 ? -7.586 15.250 6.834 1.00 21.98 5 LEU B C 1
ATOM 1603 O O . LEU B 1 24 ? -8.128 16.266 6.433 1.00 21.00 5 LEU B O 1
ATOM 1608 N N . VAL B 1 25 ? -8.036 14.561 7.879 1.00 20.95 6 VAL B N 1
ATOM 1609 C CA . VAL B 1 25 ? -9.142 15.033 8.704 1.00 19.85 6 VAL B CA 1
ATOM 1610 C C . VAL B 1 25 ? -8.585 15.488 10.049 1.00 20.61 6 VAL B C 1
ATOM 1611 O O . VAL B 1 25 ? -7.919 14.720 10.739 1.00 18.92 6 VAL B O 1
ATOM 1615 N N . HIS B 1 26 ? -8.816 16.743 10.422 1.00 19.46 7 HIS B N 1
ATOM 1616 C CA . HIS B 1 26 ? -8.303 17.247 11.705 1.00 20.46 7 HIS B CA 1
ATOM 1617 C C . HIS B 1 26 ? -9.043 16.628 12.893 1.00 19.00 7 HIS B C 1
ATOM 1618 O O . HIS B 1 26 ? -10.277 16.645 12.929 1.00 18.60 7 HIS B O 1
ATOM 1625 N N . LEU B 1 27 ? -8.290 16.071 13.842 1.00 17.53 8 LEU B N 1
ATOM 1626 C CA . LEU B 1 27 ? -8.859 15.405 15.011 1.00 18.01 8 LEU B CA 1
ATOM 1627 C C . LEU B 1 27 ? -8.816 16.250 16.264 1.00 19.20 8 LEU B C 1
ATOM 1628 O O . LEU B 1 27 ? -9.403 15.866 17.276 1.00 20.50 8 LEU B O 1
ATOM 1633 N N . GLY B 1 28 ? -8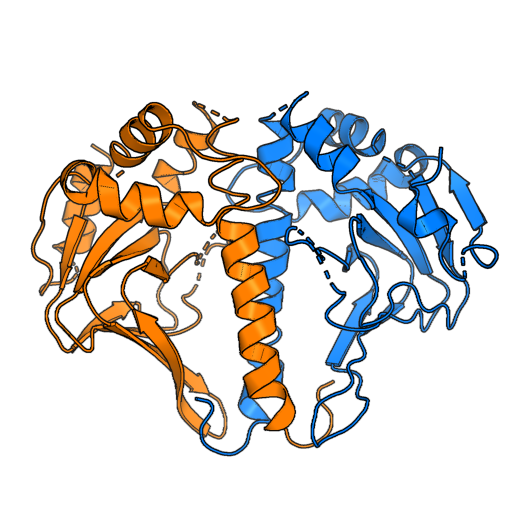.122 17.386 16.212 1.00 18.25 9 GLY B N 1
ATOM 1634 C CA . GLY B 1 28 ? -7.975 18.237 17.383 1.00 20.05 9 GLY B CA 1
ATOM 1635 C C . GLY B 1 28 ? -6.770 17.889 18.237 1.00 19.68 9 GLY B C 1
ATOM 1636 O O . GLY B 1 28 ? -5.797 17.334 17.740 1.00 19.70 9 GLY B O 1
ATOM 1637 N N . GLY B 1 29 ? -6.845 18.211 19.520 1.00 19.89 10 GLY B N 1
ATOM 1638 C CA . GLY B 1 29 ? -5.675 18.129 20.423 1.00 19.78 10 GLY B CA 1
ATOM 1639 C C . GLY B 1 29 ? -5.171 16.722 20.714 1.00 20.56 10 GLY B C 1
ATOM 1640 O O . GLY B 1 29 ? -5.951 15.764 20.803 1.00 20.21 10 GLY B O 1
ATOM 1641 N N . ALA B 1 30 ? -3.854 16.592 20.854 1.00 20.10 11 ALA B N 1
ATOM 1642 C CA . ALA B 1 30 ? -3.234 15.317 21.181 1.00 19.21 11 ALA B CA 1
ATOM 1643 C C . ALA B 1 30 ? -3.621 14.762 22.568 1.00 20.70 11 ALA B C 1
ATOM 1644 O O . ALA B 1 30 ? -3.339 13.592 22.858 1.00 21.56 11 ALA B O 1
ATOM 1646 N N . ASP B 1 31 ? -4.272 15.554 23.411 1.00 22.19 12 ASP B N 1
ATOM 1647 C CA . ASP B 1 31 ? -4.774 15.021 24.677 1.00 24.39 12 ASP B CA 1
ATOM 1648 C C . ASP B 1 31 ? -5.771 13.886 24.441 1.00 23.27 12 ASP B C 1
ATOM 1649 O O . ASP B 1 31 ? -5.897 13.036 25.295 1.00 21.61 12 ASP B O 1
ATOM 1654 N N . LYS B 1 32 ? -6.436 13.852 23.283 1.00 21.81 13 LYS B N 1
ATOM 1655 C CA . LYS B 1 32 ? -7.307 12.707 22.904 1.00 23.54 13 LYS B CA 1
ATOM 1656 C C . LYS B 1 32 ? -6.534 11.382 22.789 1.00 22.40 13 LYS B C 1
ATOM 1657 O O . LYS B 1 32 ? -7.141 10.319 22.841 1.00 23.50 13 LYS B O 1
ATOM 1662 N N . TYR B 1 33 ? -5.200 11.465 22.622 1.00 21.50 14 TYR B N 1
ATOM 1663 C CA . TYR B 1 33 ? -4.308 10.302 22.490 1.00 21.27 14 TYR B CA 1
ATOM 1664 C C . TYR B 1 33 ? -3.219 10.259 23.576 1.00 20.38 14 TYR B C 1
ATOM 1665 O O . TYR B 1 33 ? -2.138 9.739 23.366 1.00 21.29 14 TYR B O 1
ATOM 1674 N N . PHE B 1 34 ? -3.565 10.760 24.758 1.00 20.02 15 PHE B N 1
ATOM 1675 C CA . PHE B 1 34 ? -2.680 10.783 25.910 1.00 20.05 15 PHE B CA 1
ATOM 1676 C C . PHE B 1 34 ? -2.080 9.429 26.169 1.00 20.37 15 PHE B C 1
ATOM 1677 O O . PHE B 1 34 ? -0.888 9.335 26.387 1.00 20.02 15 PHE B O 1
ATOM 1685 N N . GLU B 1 35 ? -2.893 8.371 26.172 1.00 19.29 16 GLU B N 1
ATOM 1686 C CA . GLU B 1 35 ? -2.373 7.059 26.602 1.00 21.78 16 GLU B CA 1
ATOM 1687 C C . GLU B 1 35 ? -1.393 6.549 25.557 1.00 20.82 16 GLU B C 1
ATOM 1688 O O . GLU B 1 35 ? -0.355 5.985 25.893 1.00 19.68 16 GLU B O 1
ATOM 1694 N N . GLU B 1 36 ? -1.716 6.767 24.284 1.00 17.49 17 GLU B N 1
ATOM 1695 C CA . GLU B 1 36 ? -0.848 6.274 23.218 1.00 18.08 17 GLU B CA 1
ATOM 1696 C C . GLU B 1 36 ? 0.506 7.045 23.223 1.00 18.84 17 GLU B C 1
ATOM 1697 O O . GLU B 1 36 ? 1.563 6.449 23.032 1.00 19.81 17 GLU B O 1
ATOM 1703 N N . ILE B 1 37 ? 0.450 8.343 23.495 1.00 17.55 18 ILE B N 1
ATOM 1704 C CA . ILE B 1 37 ? 1.610 9.228 23.469 1.00 19.15 18 ILE B CA 1
ATOM 1705 C C . ILE B 1 37 ? 2.478 8.935 24.685 1.00 18.73 18 ILE B C 1
ATOM 1706 O O . ILE B 1 37 ? 3.709 8.850 24.555 1.00 18.47 18 ILE B O 1
ATOM 1711 N N . LEU B 1 38 ? 1.844 8.726 25.826 1.00 19.72 19 LEU B N 1
ATOM 1712 C CA . LEU B 1 38 ? 2.532 8.270 27.032 1.00 20.26 19 LEU B CA 1
ATOM 1713 C C . LEU B 1 38 ? 3.336 6.991 26.753 1.00 19.55 19 LEU B C 1
ATOM 1714 O O . LEU B 1 38 ? 4.518 6.901 27.108 1.00 18.14 19 LEU B O 1
ATOM 1719 N N . GLU B 1 39 ? 2.722 6.027 26.085 1.00 19.43 20 GLU B N 1
ATOM 1720 C CA . GLU B 1 39 ? 3.418 4.789 25.761 1.00 22.43 20 GLU B CA 1
ATOM 1721 C C . GLU B 1 39 ? 4.602 5.031 24.802 1.00 20.74 20 GLU B C 1
ATOM 1722 O O . GLU B 1 39 ? 5.669 4.446 24.971 1.00 19.39 20 GLU B O 1
ATOM 1728 N N . ILE B 1 40 ? 4.411 5.899 23.806 1.00 20.15 21 ILE B N 1
ATOM 1729 C CA . ILE B 1 40 ? 5.462 6.166 22.832 1.00 20.30 21 ILE B CA 1
ATOM 1730 C C . ILE B 1 40 ? 6.671 6.771 23.548 1.00 18.51 21 ILE B C 1
ATOM 1731 O O . ILE B 1 40 ? 7.791 6.278 23.400 1.00 19.82 21 ILE B O 1
ATOM 1736 N N . VAL B 1 41 ? 6.441 7.812 24.327 1.00 17.01 22 VAL B N 1
ATOM 1737 C CA . VAL B 1 41 ? 7.560 8.547 24.912 1.00 18.18 22 VAL B CA 1
ATOM 1738 C C . VAL B 1 41 ? 8.233 7.733 26.030 1.00 18.55 22 VAL B C 1
ATOM 1739 O O . VAL B 1 41 ? 9.446 7.832 26.212 1.00 19.83 22 VAL B O 1
ATOM 1743 N N . ASN B 1 42 ? 7.464 6.906 26.732 1.00 18.52 23 ASN B N 1
ATOM 1744 C CA . ASN B 1 42 ? 8.055 6.117 27.816 1.00 19.35 23 ASN B CA 1
ATOM 1745 C C . ASN B 1 42 ? 8.795 4.854 27.386 1.00 20.56 23 ASN B C 1
ATOM 1746 O O . ASN B 1 42 ? 9.252 4.106 28.210 1.00 18.39 23 ASN B O 1
ATOM 1751 N N . LYS B 1 43 ? 8.968 4.663 26.087 1.00 20.64 24 LYS B N 1
ATOM 1752 C CA . LYS B 1 43 ? 10.025 3.775 25.572 1.00 21.91 24 LYS B CA 1
ATOM 1753 C C . LYS B 1 43 ? 11.444 4.317 25.838 1.00 21.08 24 LYS B C 1
ATOM 1754 O O . LYS B 1 43 ? 12.431 3.615 25.620 1.00 19.28 24 LYS B O 1
ATOM 1760 N N . ILE B 1 44 ? 11.540 5.554 26.297 1.00 20.39 25 ILE B N 1
ATOM 1761 C CA . ILE B 1 44 ? 12.836 6.130 26.694 1.00 20.35 25 ILE B CA 1
ATOM 1762 C C . ILE B 1 44 ? 13.520 5.207 27.708 1.00 22.58 25 ILE B C 1
ATOM 1763 O O . ILE B 1 44 ? 12.870 4.635 28.610 1.00 21.58 25 ILE B O 1
ATOM 1768 N N . LYS B 1 45 ? 14.824 5.061 27.578 1.00 22.82 26 LYS B N 1
ATOM 1769 C CA . LYS B 1 45 ? 15.580 4.249 28.533 1.00 25.74 26 LYS B CA 1
ATOM 1770 C C . LYS B 1 45 ? 16.795 4.995 29.059 1.00 23.50 26 LYS B C 1
ATOM 1771 O O . LYS B 1 45 ? 17.160 6.017 28.518 1.00 20.01 26 LYS B O 1
ATOM 1777 N N . LEU B 1 46 ? 17.341 4.523 30.175 1.00 22.71 27 LEU B N 1
ATOM 1778 C CA . LEU B 1 46 ? 18.553 5.093 30.809 1.00 24.46 27 LEU B CA 1
ATOM 1779 C C . LEU B 1 46 ? 18.463 6.478 31.400 1.00 27.95 27 LEU B C 1
ATOM 1780 O O . LEU B 1 46 ? 19.316 6.876 32.185 1.00 31.04 27 LEU B O 1
ATOM 1785 N N . PHE B 1 47 ? 17.519 7.278 30.990 1.00 32.55 28 PHE B N 1
ATOM 1786 C CA . PHE B 1 47 ? 17.505 8.635 31.475 1.00 34.81 28 PHE B CA 1
ATOM 1787 C C . PHE B 1 47 ? 16.297 8.958 32.336 1.00 35.36 28 PHE B C 1
ATOM 1788 O O . PHE B 1 47 ? 16.228 10.073 32.858 1.00 40.64 28 PHE B O 1
ATOM 1796 N N . GLY B 1 48 ? 15.369 8.028 32.525 1.00 33.66 29 GLY B N 1
ATOM 1797 C CA . GLY B 1 48 ? 14.188 8.292 33.364 1.00 33.09 29 GLY B CA 1
ATOM 1798 C C . GLY B 1 48 ? 12.919 8.709 32.616 1.00 32.03 29 GLY B C 1
ATOM 1799 O O . GLY B 1 48 ? 12.997 9.423 31.620 1.00 31.71 29 GLY B O 1
ATOM 1800 N N . ASP B 1 49 ? 11.751 8.334 33.145 1.00 31.06 30 ASP B N 1
ATOM 1801 C CA . ASP B 1 49 ? 10.506 8.346 32.373 1.00 29.81 30 ASP B CA 1
ATOM 1802 C C . ASP B 1 49 ? 9.875 9.728 32.396 1.00 27.62 30 ASP B C 1
ATOM 1803 O O . ASP B 1 49 ? 10.254 10.600 33.178 1.00 28.76 30 ASP B O 1
ATOM 1808 N N . PHE B 1 50 ? 8.912 9.916 31.513 1.00 22.93 31 PHE B N 1
ATOM 1809 C CA . PHE B 1 50 ? 8.026 11.062 31.525 1.00 22.01 31 PHE B CA 1
ATOM 1810 C C . PHE B 1 50 ? 6.892 10.815 32.519 1.00 23.40 31 PHE B C 1
ATOM 1811 O O . PHE B 1 50 ? 6.297 9.723 32.524 1.00 23.86 31 PHE B O 1
ATOM 1819 N N . SER B 1 51 ? 6.546 11.835 33.311 1.00 21.71 32 SER B N 1
ATOM 1820 C CA . SER B 1 51 ? 5.410 11.769 34.232 1.00 21.36 32 SER B CA 1
ATOM 1821 C C . SER B 1 51 ? 4.100 12.027 33.449 1.00 22.04 32 SER B C 1
ATOM 1822 O O . SER B 1 51 ? 4.119 12.587 32.326 1.00 19.84 32 SER B O 1
ATOM 1825 N N . ASN B 1 52 ? 2.970 11.615 34.029 1.00 21.83 33 ASN B N 1
ATOM 1826 C CA . ASN B 1 52 ? 1.668 11.875 33.424 1.00 23.12 33 ASN B CA 1
ATOM 1827 C C . ASN B 1 52 ? 1.512 13.347 33.152 1.00 22.66 33 ASN B C 1
ATOM 1828 O O . ASN B 1 52 ? 1.031 13.739 32.111 1.00 21.42 33 ASN B O 1
ATOM 1833 N N . GLU B 1 53 ? 1.922 14.157 34.121 1.00 21.76 34 GLU B N 1
ATOM 1834 C CA . GLU B 1 53 ? 1.816 15.602 33.997 1.00 23.75 34 GLU B CA 1
ATOM 1835 C C . GLU B 1 53 ? 2.700 16.136 32.870 1.00 21.16 34 GLU B C 1
ATOM 1836 O O . GLU B 1 53 ? 2.327 17.064 32.158 1.00 19.96 34 GLU B O 1
ATOM 1842 N N . GLU B 1 54 ? 3.906 15.583 32.749 1.00 19.98 35 GLU B N 1
ATOM 1843 C CA . GLU B 1 54 ? 4.807 15.955 31.656 1.00 19.44 35 GLU B CA 1
ATOM 1844 C C . GLU B 1 54 ? 4.187 15.617 30.293 1.00 19.24 35 GLU B C 1
ATOM 1845 O O . GLU B 1 54 ? 4.212 16.434 29.379 1.00 17.75 35 GLU B O 1
ATOM 1851 N N . VAL B 1 55 ? 3.591 14.438 30.182 1.00 17.48 36 VAL B N 1
ATOM 1852 C CA . VAL B 1 55 ? 2.903 14.043 28.947 1.00 20.01 36 VAL B CA 1
ATOM 1853 C C . VAL B 1 55 ? 1.680 14.893 28.611 1.00 20.63 36 VAL B C 1
ATOM 1854 O O . VAL B 1 55 ? 1.518 15.298 27.456 1.00 20.50 36 VAL B O 1
ATOM 1858 N N . ARG B 1 56 ? 0.888 15.271 29.608 1.00 21.68 37 ARG B N 1
ATOM 1859 C CA . ARG B 1 56 ? -0.235 16.172 29.343 1.00 23.63 37 ARG B CA 1
ATOM 1860 C C . ARG B 1 56 ? 0.244 17.506 28.821 1.00 21.20 37 ARG B C 1
ATOM 1861 O O . ARG B 1 56 ? -0.364 18.080 27.927 1.00 19.33 37 ARG B O 1
ATOM 1869 N N . TYR B 1 57 ? 1.372 17.974 29.353 1.00 19.54 38 TYR B N 1
ATOM 1870 C CA . TYR B 1 57 ? 1.915 19.257 28.927 1.00 19.49 38 TYR B CA 1
ATOM 1871 C C . TYR B 1 57 ? 2.404 19.107 27.459 1.00 19.29 38 TYR B C 1
ATOM 1872 O O . TYR B 1 57 ? 2.125 19.939 26.575 1.00 20.72 38 TYR B O 1
ATOM 1881 N N . LEU B 1 58 ? 3.121 18.025 27.194 1.00 20.64 39 LEU B N 1
ATOM 1882 C CA . LEU B 1 58 ? 3.643 17.779 25.842 1.00 21.67 39 LEU B CA 1
ATOM 1883 C C . LEU B 1 58 ? 2.482 17.710 24.825 1.00 20.56 39 LEU B C 1
ATOM 1884 O O . LEU B 1 58 ? 2.512 18.321 23.740 1.00 19.31 39 LEU B O 1
ATOM 1889 N N . CYS B 1 59 ? 1.423 17.008 25.224 1.00 18.97 40 CYS B N 1
ATOM 1890 C CA . CYS B 1 59 ? 0.205 16.918 24.375 1.00 19.51 40 CYS B CA 1
ATOM 1891 C C . CYS B 1 59 ? -0.361 18.263 23.965 1.00 19.40 40 CYS B C 1
ATOM 1892 O O . CYS B 1 59 ? -0.930 18.405 22.864 1.00 20.02 40 CYS B O 1
ATOM 1895 N N . SER B 1 60 ? -0.212 19.267 24.831 1.00 18.39 41 SER B N 1
ATOM 1896 C CA . SER B 1 60 ? -0.721 20.597 24.526 1.00 20.83 41 SER B CA 1
ATOM 1897 C C . SER B 1 60 ? 0.013 21.235 23.371 1.00 20.71 41 SER B C 1
ATOM 1898 O O . SER B 1 60 ? -0.535 22.141 22.741 1.00 21.38 41 SER B O 1
ATOM 1901 N N . TYR B 1 61 ? 1.205 20.748 23.055 1.00 21.95 42 TYR B N 1
ATOM 1902 C CA . TYR B 1 61 ? 1.963 21.266 21.909 1.00 23.07 42 TYR B CA 1
ATOM 1903 C C . TYR B 1 61 ? 1.579 20.645 20.558 1.00 23.02 42 TYR B C 1
ATOM 1904 O O . TYR B 1 61 ? 2.140 21.051 19.502 1.00 22.66 42 TYR B O 1
ATOM 1921 N N A GLN B 1 63 ? -1.308 18.824 17.624 0.50 20.28 44 GLN B N 1
ATOM 1922 N N B GLN B 1 63 ? -1.333 18.811 17.639 0.50 19.81 44 GLN B N 1
ATOM 1923 C CA A GLN B 1 63 ? -2.620 18.513 17.039 0.50 20.01 44 GLN B CA 1
ATOM 1924 C CA B GLN B 1 63 ? -2.650 18.401 17.148 0.50 19.21 44 GLN B CA 1
ATOM 1925 C C A GLN B 1 63 ? -2.514 17.240 16.207 0.50 18.15 44 GLN B C 1
ATOM 1926 C C B GLN B 1 63 ? -2.503 17.103 16.406 0.50 17.41 44 GLN B C 1
ATOM 1927 O O A GLN B 1 63 ? -1.440 16.929 15.681 0.50 18.38 44 GLN B O 1
ATOM 1928 O O B GLN B 1 63 ? -1.391 16.583 16.227 0.50 17.03 44 GLN B O 1
ATOM 1939 N N . CYS B 1 64 ? -3.649 16.562 16.031 1.00 17.76 45 CYS B N 1
ATOM 1940 C CA . CYS B 1 64 ? -3.723 15.261 15.419 1.00 17.21 45 CYS B CA 1
ATOM 1941 C C . CYS B 1 64 ? -4.604 15.254 14.210 1.00 17.38 45 CYS B C 1
ATOM 1942 O O . CYS B 1 64 ? -5.505 16.069 14.099 1.00 15.76 45 CYS B O 1
ATOM 1945 N N . TYR B 1 65 ? -4.324 14.308 13.313 1.00 16.60 46 TYR B N 1
ATOM 1946 C CA . TYR B 1 65 ? -4.996 14.161 12.023 1.00 17.58 46 TYR B CA 1
ATOM 1947 C C . TYR B 1 65 ? -5.230 12.683 11.733 1.00 16.96 46 TYR B C 1
ATOM 1948 O O . TYR B 1 65 ? -4.440 11.872 12.154 1.00 16.16 46 TYR B O 1
ATOM 1957 N N . ALA B 1 66 ? -6.310 12.384 11.007 1.00 16.62 47 ALA B N 1
ATOM 1958 C CA . ALA B 1 66 ? -6.556 11.076 10.392 1.00 15.95 47 ALA B CA 1
ATOM 1959 C C . ALA B 1 66 ? -6.275 11.126 8.889 1.00 18.14 47 ALA B C 1
ATOM 1960 O O . ALA B 1 66 ? -6.851 11.951 8.164 1.00 18.45 47 ALA B O 1
ATOM 1962 N N . ALA B 1 67 ? -5.436 10.200 8.426 1.00 19.72 48 ALA B N 1
ATOM 1963 C CA . ALA B 1 67 ? -5.098 10.039 7.005 1.00 20.19 48 ALA B CA 1
ATOM 1964 C C . ALA B 1 67 ? -5.803 8.786 6.501 1.00 19.69 48 ALA B C 1
ATOM 1965 O O . ALA B 1 67 ? -5.867 7.783 7.233 1.00 18.19 48 ALA B O 1
ATOM 1967 N N . PRO B 1 68 ? -6.254 8.801 5.238 1.00 20.82 49 PRO B N 1
ATOM 1968 C CA . PRO B 1 68 ? -6.762 7.584 4.625 1.00 22.12 49 PRO B CA 1
ATOM 1969 C C . PRO B 1 68 ? -5.650 6.701 4.068 1.00 23.81 49 PRO B C 1
ATOM 1970 O O . PRO B 1 68 ? -4.480 7.123 3.983 1.00 22.73 49 PRO B O 1
ATOM 1974 N N . ARG B 1 69 ? -6.011 5.475 3.712 1.00 25.38 50 ARG B N 1
ATOM 1975 C CA . ARG B 1 69 ? -5.130 4.563 2.966 1.00 27.69 50 ARG B CA 1
ATOM 1976 C C . ARG B 1 69 ? -4.587 5.288 1.753 1.00 26.55 50 ARG B C 1
ATOM 1977 O O . ARG B 1 69 ? -5.324 6.028 1.096 1.00 26.12 50 ARG B O 1
ATOM 1985 N N . ASP B 1 70 ? -3.308 5.056 1.449 1.00 28.87 51 ASP B N 1
ATOM 1986 C CA . ASP B 1 70 ? -2.625 5.629 0.289 1.00 29.38 51 ASP B CA 1
ATOM 1987 C C . ASP B 1 70 ? -2.443 7.119 0.436 1.00 29.38 51 ASP B C 1
ATOM 1988 O O . ASP B 1 70 ? -2.391 7.853 -0.543 1.00 32.98 51 ASP B O 1
ATOM 1993 N N . CYS B 1 71 ? -2.343 7.600 1.649 1.00 27.73 52 CYS B N 1
ATOM 1994 C CA . CYS B 1 71 ? -2.080 9.006 1.810 1.00 26.94 52 CYS B CA 1
ATOM 1995 C C . CYS B 1 71 ? -0.561 9.168 1.907 1.00 26.13 52 CYS B C 1
ATOM 1996 O O . CYS B 1 71 ? 0.063 8.509 2.724 1.00 21.39 52 CYS B O 1
ATOM 1999 N N . GLN B 1 72 ? 0.020 10.026 1.071 1.00 25.83 53 GLN B N 1
ATOM 2000 C CA . GLN B 1 72 ? 1.444 10.333 1.203 1.00 27.75 53 GLN B CA 1
ATOM 2001 C C . GLN B 1 72 ? 1.672 11.375 2.315 1.00 27.17 53 GLN B C 1
ATOM 2002 O O . GLN B 1 72 ? 1.536 12.597 2.103 1.00 27.21 53 GLN B O 1
ATOM 2008 N N . LEU B 1 73 ? 2.005 10.850 3.493 1.00 24.24 54 LEU B N 1
ATOM 2009 C CA . LEU B 1 73 ? 2.259 11.649 4.676 1.00 23.19 54 LEU B CA 1
ATOM 2010 C C . LEU B 1 73 ? 3.487 12.525 4.492 1.00 22.50 54 LEU B C 1
ATOM 2011 O O . LEU B 1 73 ? 3.475 13.717 4.832 1.00 23.48 54 LEU B O 1
ATOM 2016 N N . LEU B 1 74 ? 4.550 11.938 3.939 1.00 19.88 55 LEU B N 1
ATOM 2017 C CA . LEU B 1 74 ? 5.797 12.652 3.668 1.00 19.86 55 LEU B CA 1
ATOM 2018 C C . LEU B 1 74 ? 6.294 12.265 2.290 1.00 20.09 55 LEU B C 1
ATOM 2019 O O . LEU B 1 74 ? 6.120 11.125 1.873 1.00 21.53 55 LEU B O 1
ATOM 2024 N N . THR B 1 75 ? 6.905 13.218 1.594 1.00 20.07 56 THR B N 1
ATOM 2025 C CA . THR B 1 75 ? 7.442 13.026 0.259 1.00 20.74 56 THR B CA 1
ATOM 2026 C C . THR B 1 75 ? 8.938 13.364 0.194 1.00 20.79 56 THR B C 1
ATOM 2027 O O . THR B 1 75 ? 9.360 14.459 0.513 1.00 20.08 56 THR B O 1
ATOM 2031 N N . GLU B 1 76 ? 9.718 12.394 -0.250 1.00 20.57 57 GLU B N 1
ATOM 2032 C CA . GLU B 1 76 ? 11.142 12.545 -0.450 1.00 21.25 57 GLU B CA 1
ATOM 2033 C C . GLU B 1 76 ? 11.463 13.849 -1.198 1.00 21.58 57 GLU B C 1
ATOM 2034 O O . GLU B 1 76 ? 10.821 14.194 -2.188 1.00 21.68 57 GLU B O 1
ATOM 2040 N N . GLY B 1 77 ? 12.427 14.599 -0.689 1.00 22.16 58 GLY B N 1
ATOM 2041 C CA . GLY B 1 77 ? 12.878 15.837 -1.337 1.00 23.09 58 GLY B CA 1
ATOM 2042 C C . GLY B 1 77 ? 12.059 17.060 -0.969 1.00 23.60 58 GLY B C 1
ATOM 2043 O O . GLY B 1 77 ? 12.458 18.168 -1.319 1.00 23.33 58 GLY B O 1
ATOM 2044 N N . ASP B 1 78 ? 10.924 16.890 -0.274 1.00 23.82 59 ASP B N 1
ATOM 2045 C CA . ASP B 1 78 ? 10.124 18.044 0.160 1.00 24.66 59 ASP B CA 1
ATOM 2046 C C . ASP B 1 78 ? 10.827 18.712 1.323 1.00 24.56 59 ASP B C 1
ATOM 2047 O O . ASP B 1 78 ? 11.514 18.033 2.113 1.00 21.93 59 ASP B O 1
ATOM 2052 N N . PRO B 1 79 ? 10.562 20.008 1.522 1.00 23.55 60 PRO B N 1
ATOM 2053 C CA . PRO B 1 79 ? 10.973 20.646 2.755 1.00 23.43 60 PRO B CA 1
ATOM 2054 C C . PRO B 1 79 ? 10.043 20.151 3.864 1.00 22.24 60 PRO B C 1
ATOM 2055 O O . PRO B 1 79 ? 8.901 19.764 3.582 1.00 20.93 60 PRO B O 1
ATOM 2059 N N . GLY B 1 80 ? 10.514 20.177 5.097 1.00 21.03 61 GLY B N 1
ATOM 2060 C CA . GLY B 1 80 ? 9.698 19.769 6.214 1.00 21.33 61 GLY B CA 1
ATOM 2061 C C . GLY B 1 80 ? 10.274 20.183 7.549 1.00 21.32 61 GLY B C 1
ATOM 2062 O O . GLY B 1 80 ? 11.452 20.019 7.779 1.00 22.33 61 GLY B O 1
ATOM 2063 N N . ASP B 1 81 ? 9.435 20.695 8.445 1.00 19.91 62 ASP B N 1
ATOM 2064 C CA . ASP B 1 81 ? 9.924 21.108 9.734 1.00 21.50 62 ASP B CA 1
ATOM 2065 C C . ASP B 1 81 ? 9.104 20.454 10.841 1.00 20.52 62 ASP B C 1
ATOM 2066 O O . ASP B 1 81 ? 8.949 21.046 11.892 1.00 21.91 62 ASP B O 1
ATOM 2071 N N . TYR B 1 82 ? 8.549 19.266 10.580 1.00 19.73 63 TYR B N 1
ATOM 2072 C CA . TYR B 1 82 ? 7.650 18.624 11.556 1.00 19.23 63 TYR B CA 1
ATOM 2073 C C . TYR B 1 82 ? 7.836 17.142 11.515 1.00 17.60 63 TYR B C 1
ATOM 2074 O O . TYR B 1 82 ? 8.188 16.588 10.489 1.00 16.65 63 TYR B O 1
ATOM 2083 N N . LEU B 1 83 ? 7.568 16.510 12.648 1.00 17.60 64 LEU B N 1
ATOM 2084 C CA . LEU B 1 83 ? 7.605 15.090 12.791 1.00 20.19 64 LEU B CA 1
ATOM 2085 C C . LEU B 1 83 ? 6.198 14.603 13.202 1.00 19.02 64 LEU B C 1
ATOM 2086 O O . LEU B 1 83 ? 5.322 15.412 13.593 1.00 18.85 64 LEU B O 1
ATOM 2091 N N . LEU B 1 84 ? 5.975 13.308 13.024 1.00 18.21 65 LEU B N 1
ATOM 2092 C CA . LEU B 1 84 ? 4.694 12.661 13.230 1.00 17.67 65 LEU B CA 1
ATOM 2093 C C . LEU B 1 84 ? 4.851 11.466 14.188 1.00 18.62 65 LEU B C 1
ATOM 2094 O O . LEU B 1 84 ? 5.771 10.652 14.035 1.00 17.65 65 LEU B O 1
ATOM 2099 N N . LEU B 1 85 ? 3.984 11.448 15.198 1.00 19.01 66 LEU B N 1
ATOM 2100 C CA . LEU B 1 85 ? 3.803 10.328 16.115 1.00 20.51 66 LEU B CA 1
ATOM 2101 C C . LEU B 1 85 ? 2.654 9.506 15.559 1.00 20.94 66 LEU B C 1
ATOM 2102 O O . LEU B 1 85 ? 1.514 9.958 15.535 1.00 20.32 66 LEU B O 1
ATOM 2107 N N . ILE B 1 86 ? 2.950 8.282 15.163 1.00 18.77 67 ILE B N 1
ATOM 2108 C CA . ILE B 1 86 ? 1.949 7.405 14.564 1.00 18.87 67 ILE B CA 1
ATOM 2109 C C . ILE B 1 86 ? 1.157 6.728 15.679 1.00 19.92 67 ILE B C 1
ATOM 2110 O O . ILE B 1 86 ? 1.720 5.982 16.471 1.00 21.15 67 ILE B O 1
ATOM 2115 N N . LEU B 1 87 ? -0.143 7.002 15.734 1.00 19.30 68 LEU B N 1
ATOM 2116 C CA . LEU B 1 87 ? -0.996 6.583 16.865 1.00 19.85 68 LEU B CA 1
ATOM 2117 C C . LEU B 1 87 ? -1.657 5.261 16.537 1.00 21.06 68 LEU B C 1
ATOM 2118 O O . LEU B 1 87 ? -1.809 4.404 17.417 1.00 21.76 68 LEU B O 1
ATOM 2123 N N . THR B 1 88 ? -2.069 5.135 15.277 1.00 20.95 69 THR B N 1
ATOM 2124 C CA . THR B 1 88 ? -2.725 3.979 14.713 1.00 22.00 69 THR B CA 1
ATOM 2125 C C . THR B 1 88 ? -2.280 3.832 13.246 1.00 21.95 69 THR B C 1
ATOM 2126 O O . THR B 1 88 ? -1.883 4.801 12.631 1.00 22.59 69 THR B O 1
ATOM 2130 N N . GLY B 1 89 ? -2.400 2.633 12.681 1.00 19.78 70 GLY B N 1
ATOM 2131 C CA . GLY B 1 89 ? -2.169 2.446 11.272 1.00 20.05 70 GLY B CA 1
ATOM 2132 C C . GLY B 1 89 ? -0.830 1.832 10.917 1.00 22.23 70 GLY B C 1
ATOM 2133 O O . GLY B 1 89 ? -0.191 1.153 11.740 1.00 21.30 70 GLY B O 1
ATOM 2134 N N . GLU B 1 90 ? -0.421 2.114 9.680 1.00 21.33 71 GLU B N 1
ATOM 2135 C CA . GLU B 1 90 ? 0.735 1.499 9.074 1.00 23.06 71 GLU B CA 1
ATOM 2136 C C . GLU B 1 90 ? 1.290 2.410 7.993 1.00 22.00 71 GLU B C 1
ATOM 2137 O O . GLU B 1 90 ? 0.534 2.967 7.180 1.00 20.33 71 GLU B O 1
ATOM 2143 N N . VAL B 1 91 ? 2.616 2.508 7.947 1.00 21.05 72 VAL B N 1
ATOM 2144 C CA . VAL B 1 91 ? 3.271 3.394 7.007 1.00 19.98 72 VAL B CA 1
ATOM 2145 C C . VAL B 1 91 ? 4.424 2.647 6.321 1.00 19.60 72 VAL B C 1
ATOM 2146 O O . VAL B 1 91 ? 5.231 1.958 6.979 1.00 19.51 72 VAL B O 1
ATOM 2150 N N . ASN B 1 92 ? 4.475 2.779 5.003 1.00 19.47 73 ASN B N 1
ATOM 2151 C CA . ASN B 1 92 ? 5.608 2.280 4.188 1.00 20.82 73 ASN B CA 1
ATOM 2152 C C . ASN B 1 92 ? 6.604 3.429 3.976 1.00 19.89 73 ASN B C 1
ATOM 2153 O O . ASN B 1 92 ? 6.206 4.517 3.548 1.00 20.95 73 ASN B O 1
ATOM 2158 N N . VAL B 1 93 ? 7.865 3.205 4.329 1.00 21.66 74 VAL B N 1
ATOM 2159 C CA . VAL B 1 93 ? 8.935 4.172 4.085 1.00 20.69 74 VAL B CA 1
ATOM 2160 C C . VAL B 1 93 ? 9.663 3.738 2.812 1.00 21.08 74 VAL B C 1
ATOM 2161 O O . VAL B 1 93 ? 10.231 2.661 2.756 1.00 21.05 74 VAL B O 1
ATOM 2165 N N . ILE B 1 94 ? 9.666 4.606 1.813 1.00 22.11 75 ILE B N 1
ATOM 2166 C CA . ILE B 1 94 ? 10.216 4.279 0.511 1.00 23.57 75 ILE B CA 1
ATOM 2167 C C . ILE B 1 94 ? 11.157 5.373 0.020 1.00 23.33 75 ILE B C 1
ATOM 2168 O O . ILE B 1 94 ? 11.045 6.541 0.410 1.00 21.51 75 ILE B O 1
ATOM 2173 N N . LYS B 1 95 ? 12.094 4.973 -0.836 1.00 23.65 76 LYS B N 1
ATOM 2174 C CA . LYS B 1 95 ? 13.115 5.862 -1.313 1.00 25.75 76 LYS B CA 1
ATOM 2175 C C . LYS B 1 95 ? 13.404 5.533 -2.754 1.00 26.23 76 LYS B C 1
ATOM 2176 O O . LYS B 1 95 ? 13.382 4.375 -3.140 1.00 24.84 76 LYS B O 1
ATOM 2182 N N . ASP B 1 96 ? 13.665 6.562 -3.547 1.00 28.05 77 ASP B N 1
ATOM 2183 C CA . ASP B 1 96 ? 14.114 6.372 -4.930 1.00 30.03 77 ASP B CA 1
ATOM 2184 C C . ASP B 1 96 ? 15.613 6.188 -4.929 1.00 29.79 77 ASP B C 1
ATOM 2185 O O . ASP B 1 96 ? 16.356 7.156 -4.874 1.00 30.93 77 ASP B O 1
ATOM 2190 N N . ILE B 1 97 ? 16.044 4.932 -4.954 1.00 30.15 78 ILE B N 1
ATOM 2191 C CA . ILE B 1 97 ? 17.446 4.581 -4.737 1.00 30.93 78 ILE B CA 1
ATOM 2192 C C . ILE B 1 97 ? 18.114 4.528 -6.106 1.00 32.02 78 ILE B C 1
ATOM 2193 O O . ILE B 1 97 ? 17.666 3.780 -6.967 1.00 31.07 78 ILE B O 1
ATOM 2198 N N . PRO B 1 98 ? 19.164 5.338 -6.321 1.00 33.99 79 PRO B N 1
ATOM 2199 C CA . PRO B 1 98 ? 19.973 5.226 -7.546 1.00 35.47 79 PRO B CA 1
ATOM 2200 C C . PRO B 1 98 ? 20.381 3.772 -7.893 1.00 35.91 79 PRO B C 1
ATOM 2201 O O . PRO B 1 98 ? 20.766 2.999 -7.003 1.00 36.25 79 PRO B O 1
ATOM 2205 N N . ASN B 1 99 ? 20.234 3.409 -9.170 1.00 36.23 80 ASN B N 1
ATOM 2206 C CA . ASN B 1 99 ? 20.538 2.056 -9.676 1.00 36.41 80 ASN B CA 1
ATOM 2207 C C . ASN B 1 99 ? 19.528 0.957 -9.266 1.00 36.88 80 ASN B C 1
ATOM 2208 O O . ASN B 1 99 ? 19.655 -0.201 -9.702 1.00 37.21 80 ASN B O 1
ATOM 2210 N N . LYS B 1 100 ? 18.519 1.315 -8.466 1.00 35.67 81 LYS B N 1
ATOM 2211 C CA . LYS B 1 100 ? 17.500 0.354 -8.011 1.00 35.80 81 LYS B CA 1
ATOM 2212 C C . LYS B 1 100 ? 16.038 0.787 -8.234 1.00 35.49 81 LYS B C 1
ATOM 2213 O O . LYS B 1 100 ? 15.152 -0.061 -8.284 1.00 36.42 81 LYS B O 1
ATOM 2219 N N . GLY B 1 101 ? 15.786 2.091 -8.339 1.00 34.84 82 GLY B N 1
ATOM 2220 C CA . GLY B 1 101 ? 14.427 2.615 -8.430 1.00 33.77 82 GLY B CA 1
ATOM 2221 C C . GLY B 1 101 ? 13.809 2.848 -7.061 1.00 33.42 82 GLY B C 1
ATOM 2222 O O . GLY B 1 101 ? 14.529 2.926 -6.049 1.00 32.41 82 GLY B O 1
ATOM 2223 N N . ILE B 1 102 ? 12.483 2.965 -7.044 1.00 32.42 83 ILE B N 1
ATOM 2224 C CA . ILE B 1 102 ? 11.711 3.177 -5.810 1.00 32.64 83 ILE B CA 1
ATOM 2225 C C . ILE B 1 102 ? 11.610 1.872 -5.036 1.00 32.40 83 ILE B C 1
ATOM 2226 O O . ILE B 1 102 ? 11.132 0.873 -5.564 1.00 33.68 83 ILE B O 1
ATOM 2231 N N . GLN B 1 103 ? 12.039 1.894 -3.780 1.00 31.76 84 GLN B N 1
ATOM 2232 C CA . GLN B 1 103 ? 12.055 0.695 -2.969 1.00 31.24 84 GLN B CA 1
ATOM 2233 C C . GLN B 1 103 ? 11.687 0.994 -1.512 1.00 30.68 84 GLN B C 1
ATOM 2234 O O . GLN B 1 103 ? 11.958 2.083 -0.997 1.00 28.92 84 GLN B O 1
ATOM 2240 N N . THR B 1 104 ? 11.091 0.005 -0.853 1.00 29.87 85 THR B N 1
ATOM 2241 C CA . THR B 1 104 ? 10.689 0.142 0.532 1.00 29.47 85 THR B CA 1
ATOM 2242 C C . THR B 1 104 ? 11.876 -0.168 1.443 1.00 28.71 85 THR B C 1
ATOM 2243 O O . THR B 1 104 ? 12.438 -1.264 1.416 1.00 30.32 85 THR B O 1
ATOM 2247 N N . ILE B 1 105 ? 12.286 0.818 2.224 1.00 26.65 86 ILE B N 1
ATOM 2248 C CA . ILE B 1 105 ? 13.392 0.625 3.134 1.00 25.30 86 ILE B CA 1
ATOM 2249 C C . ILE B 1 105 ? 12.907 0.245 4.537 1.00 25.33 86 ILE B C 1
ATOM 2250 O O . ILE B 1 105 ? 13.656 -0.329 5.320 1.00 25.51 86 ILE B O 1
ATOM 2255 N N . ALA B 1 106 ? 11.664 0.560 4.867 1.00 23.77 87 ALA B N 1
ATOM 2256 C CA . ALA B 1 106 ? 11.137 0.257 6.183 1.00 22.53 87 ALA B CA 1
ATOM 2257 C C . ALA B 1 106 ? 9.605 0.240 6.184 1.00 22.06 87 ALA B C 1
ATOM 2258 O O . ALA B 1 106 ? 8.944 0.895 5.360 1.00 22.20 87 ALA B O 1
ATOM 2260 N N . LYS B 1 107 ? 9.056 -0.541 7.106 1.00 22.82 88 LYS B N 1
ATOM 2261 C CA . LYS B 1 107 ? 7.632 -0.584 7.342 1.00 24.47 88 LYS B CA 1
ATOM 2262 C C . LYS B 1 107 ? 7.449 -0.331 8.827 1.00 24.38 88 LYS B C 1
ATOM 2263 O O . LYS B 1 107 ? 8.052 -1.035 9.649 1.00 24.65 88 LYS B O 1
ATOM 2267 N N . VAL B 1 108 ? 6.635 0.667 9.169 1.00 22.85 89 VAL B N 1
ATOM 2268 C CA . VAL B 1 108 ? 6.380 1.030 10.582 1.00 22.22 89 VAL B CA 1
ATOM 2269 C C . VAL B 1 108 ? 4.881 1.116 10.884 1.00 20.25 89 VAL B C 1
ATOM 2270 O O . VAL B 1 108 ? 4.074 1.260 9.983 1.00 21.43 89 VAL B O 1
ATOM 2274 N N . GLY B 1 109 ? 4.530 0.973 12.156 1.00 21.03 90 GLY B N 1
ATOM 2275 C CA . GLY B 1 109 ? 3.146 0.989 12.600 1.00 21.27 90 GLY B CA 1
ATOM 2276 C C . GLY B 1 109 ? 2.904 1.822 13.860 1.00 21.58 90 GLY B C 1
ATOM 2277 O O . GLY B 1 109 ? 3.656 2.783 14.170 1.00 21.08 90 GLY B O 1
ATOM 2278 N N . ALA B 1 110 ? 1.831 1.470 14.574 1.00 19.99 91 ALA B N 1
ATOM 2279 C CA . ALA B 1 110 ? 1.425 2.246 15.739 1.00 19.16 91 ALA B CA 1
ATOM 2280 C C . ALA B 1 110 ? 2.604 2.322 16.684 1.00 20.25 91 ALA B C 1
ATOM 2281 O O . ALA B 1 110 ? 3.317 1.331 16.884 1.00 20.18 91 ALA B O 1
ATOM 2283 N N . GLY B 1 111 ? 2.856 3.510 17.196 1.00 19.86 92 GLY B N 1
ATOM 2284 C CA . GLY B 1 111 ? 3.983 3.748 18.112 1.00 19.97 92 GLY B CA 1
ATOM 2285 C C . GLY B 1 111 ? 5.203 4.371 17.443 1.00 20.11 92 GLY B C 1
ATOM 2286 O O . GLY B 1 111 ? 6.105 4.847 18.119 1.00 21.55 92 GLY B O 1
ATOM 2287 N N . ALA B 1 112 ? 5.253 4.344 16.111 1.00 19.84 93 ALA B N 1
ATOM 2288 C CA . ALA B 1 112 ? 6.416 4.806 15.380 1.00 18.88 93 ALA B CA 1
ATOM 2289 C C . ALA B 1 112 ? 6.521 6.331 15.445 1.00 19.56 93 ALA B C 1
ATOM 2290 O O . ALA B 1 112 ? 5.524 7.048 15.657 1.00 19.57 93 ALA B O 1
ATOM 2292 N N . ILE B 1 113 ? 7.735 6.826 15.290 1.00 18.48 94 ILE B N 1
ATOM 2293 C CA . ILE B 1 113 ? 7.930 8.258 15.065 1.00 18.20 94 ILE B CA 1
ATOM 2294 C C . ILE B 1 113 ? 8.537 8.433 13.688 1.00 17.81 94 ILE B C 1
ATOM 2295 O O . ILE B 1 113 ? 9.510 7.762 13.370 1.00 19.26 94 ILE B O 1
ATOM 2300 N N . ILE B 1 114 ? 7.987 9.311 12.851 1.00 17.49 95 ILE B N 1
ATOM 2301 C CA . ILE B 1 114 ? 8.556 9.550 11.485 1.00 18.49 95 ILE B CA 1
ATOM 2302 C C . ILE B 1 114 ? 8.662 11.040 11.229 1.00 17.83 95 ILE B C 1
ATOM 2303 O O . ILE B 1 114 ? 8.001 11.795 11.887 1.00 18.34 95 ILE B O 1
ATOM 2308 N N . GLY B 1 115 ? 9.517 11.441 10.290 1.00 16.86 96 GLY B N 1
ATOM 2309 C CA . GLY B 1 115 ? 9.732 12.838 9.968 1.00 16.89 96 GLY B CA 1
ATOM 2310 C C . GLY B 1 115 ? 10.656 13.589 10.918 1.00 16.44 96 GLY B C 1
ATOM 2311 O O . GLY B 1 115 ? 10.830 14.815 10.786 1.00 17.42 96 GLY B O 1
ATOM 2312 N N . GLU B 1 116 ? 11.251 12.881 11.884 1.00 18.12 97 GLU B N 1
ATOM 2313 C CA . GLU B 1 116 ? 12.206 13.504 12.789 1.00 18.16 97 GLU B CA 1
ATOM 2314 C C . GLU B 1 116 ? 13.447 14.114 12.117 1.00 18.19 97 GLU B C 1
ATOM 2315 O O . GLU B 1 116 ? 14.017 15.079 12.624 1.00 19.90 97 GLU B O 1
ATOM 2329 N N . SER B 1 118 ? 14.231 15.757 9.054 1.00 17.83 99 SER B N 1
ATOM 2330 C CA . SER B 1 118 ? 14.148 17.112 8.511 1.00 17.25 99 SER B CA 1
ATOM 2331 C C . SER B 1 118 ? 13.702 18.076 9.644 1.00 16.33 99 SER B C 1
ATOM 2332 O O . SER B 1 118 ? 14.099 19.240 9.659 1.00 16.19 99 SER B O 1
ATOM 2343 N N . ILE B 1 120 ? 14.601 17.995 12.655 1.00 18.36 101 ILE B N 1
ATOM 2344 C CA . ILE B 1 120 ? 15.838 18.228 13.419 1.00 18.84 101 ILE B CA 1
ATOM 2345 C C . ILE B 1 120 ? 16.884 19.026 12.644 1.00 18.69 101 ILE B C 1
ATOM 2346 O O . ILE B 1 120 ? 17.588 19.848 13.247 1.00 18.07 101 ILE B O 1
ATOM 2351 N N . ASP B 1 121 ? 17.075 18.722 11.358 1.00 18.40 102 ASP B N 1
ATOM 2352 C CA . ASP B 1 121 ? 18.251 19.256 10.655 1.00 19.44 102 ASP B CA 1
ATOM 2353 C C . ASP B 1 121 ? 17.948 20.222 9.496 1.00 20.01 102 ASP B C 1
ATOM 2354 O O . ASP B 1 121 ? 18.866 20.819 8.938 1.00 20.69 102 ASP B O 1
ATOM 2359 N N . GLY B 1 122 ? 16.671 20.364 9.146 1.00 20.10 103 GLY B N 1
ATOM 2360 C CA . GLY B 1 122 ? 16.249 21.272 8.091 1.00 21.17 103 GLY B CA 1
ATOM 2361 C C . GLY B 1 122 ? 16.636 20.904 6.660 1.00 20.92 103 GLY B C 1
ATOM 2362 O O . GLY B 1 122 ? 16.507 21.726 5.745 1.00 22.45 103 GLY B O 1
ATOM 2379 N N . PRO B 1 124 ? 15.954 18.429 3.204 1.00 21.34 105 PRO B N 1
ATOM 2380 C CA . PRO B 1 124 ? 14.730 17.863 2.636 1.00 20.75 105 PRO B CA 1
ATOM 2381 C C . PRO B 1 124 ? 14.430 16.453 3.177 1.00 20.06 105 PRO B C 1
ATOM 2382 O O . PRO B 1 124 ? 15.326 15.799 3.714 1.00 18.27 105 PRO B O 1
ATOM 2386 N N . ARG B 1 125 ? 13.193 15.999 3.049 1.00 20.75 106 ARG B N 1
ATOM 2387 C CA . ARG B 1 125 ? 12.817 14.665 3.536 1.00 20.08 106 ARG B CA 1
ATOM 2388 C C . ARG B 1 125 ? 13.701 13.625 2.829 1.00 19.77 106 ARG B C 1
ATOM 2389 O O . ARG B 1 125 ? 13.904 13.692 1.607 1.00 19.99 106 ARG B O 1
ATOM 2397 N N . SER B 1 126 ? 14.186 12.669 3.618 1.00 19.17 107 SER B N 1
ATOM 2398 C CA . SER B 1 126 ? 15.094 11.619 3.169 1.00 21.14 107 SER B CA 1
ATOM 2399 C C . SER B 1 126 ? 14.378 10.481 2.430 1.00 21.19 107 SER B C 1
ATOM 2400 O O . SER B 1 126 ? 15.006 9.717 1.687 1.00 21.45 107 SER B O 1
ATOM 2403 N N . ALA B 1 127 ? 13.079 10.363 2.646 1.00 21.19 108 ALA B N 1
ATOM 2404 C CA . ALA B 1 127 ? 12.267 9.285 2.079 1.00 20.75 108 ALA B CA 1
ATOM 2405 C C . ALA B 1 127 ? 10.794 9.731 2.037 1.00 20.88 108 ALA B C 1
ATOM 2406 O O . ALA B 1 127 ? 10.428 10.706 2.682 1.00 20.84 108 ALA B O 1
ATOM 2408 N N . SER B 1 128 ? 9.968 9.027 1.258 1.00 20.12 109 SER B N 1
ATOM 2409 C CA . SER B 1 128 ? 8.502 9.226 1.258 1.00 20.65 109 SER B CA 1
ATOM 2410 C C . SER B 1 128 ? 7.913 8.249 2.279 1.00 20.19 109 SER B C 1
ATOM 2411 O O . SER B 1 128 ? 8.477 7.163 2.493 1.00 20.90 109 SER B O 1
ATOM 2414 N N . CYS B 1 129 ? 6.828 8.655 2.934 1.00 20.43 110 CYS B N 1
ATOM 2415 C CA . CYS B 1 129 ? 6.097 7.810 3.884 1.00 20.87 110 CYS B CA 1
ATOM 2416 C C . CYS B 1 129 ? 4.641 7.804 3.438 1.00 20.71 110 CYS B C 1
ATOM 2417 O O . CYS B 1 129 ? 4.028 8.878 3.315 1.00 22.40 110 CYS B O 1
ATOM 2420 N N . VAL B 1 130 ? 4.115 6.611 3.153 1.00 20.34 111 VAL B N 1
ATOM 2421 C CA . VAL B 1 130 ? 2.752 6.467 2.627 1.00 19.07 111 VAL B CA 1
ATOM 2422 C C . VAL B 1 130 ? 1.927 5.640 3.612 1.00 20.18 111 VAL B C 1
ATOM 2423 O O . VAL B 1 130 ? 2.345 4.550 4.004 1.00 20.92 111 VAL B O 1
ATOM 2427 N N . ALA B 1 131 ? 0.763 6.159 4.007 1.00 20.93 112 ALA B N 1
ATOM 2428 C CA . ALA B 1 131 ? -0.174 5.411 4.848 1.00 20.41 112 ALA B CA 1
ATOM 2429 C C . ALA B 1 131 ? -0.724 4.252 4.043 1.00 20.72 112 ALA B C 1
ATOM 2430 O O . ALA B 1 131 ? -1.405 4.467 3.019 1.00 21.84 112 ALA B O 1
ATOM 2432 N N . SER B 1 132 ? -0.395 3.032 4.460 1.00 21.25 113 SER B N 1
ATOM 2433 C CA . SER B 1 132 ? -0.887 1.837 3.795 1.00 23.71 113 SER B CA 1
ATOM 2434 C C . SER B 1 132 ? -2.238 1.379 4.374 1.00 23.41 113 SER B C 1
ATOM 2435 O O . SER B 1 132 ? -2.935 0.599 3.739 1.00 24.08 113 SER B O 1
ATOM 2438 N N . LEU B 1 133 ? -2.553 1.844 5.588 1.00 22.53 114 LEU B N 1
ATOM 2439 C CA . LEU B 1 133 ? -3.841 1.638 6.250 1.00 23.18 114 LEU B CA 1
ATOM 2440 C C . LEU B 1 133 ? -4.255 3.028 6.715 1.00 23.37 114 LEU B C 1
ATOM 2441 O O . LEU B 1 133 ? -3.396 3.908 6.813 1.00 23.26 114 LEU B O 1
ATOM 2446 N N . PRO B 1 134 ? -5.543 3.219 7.027 1.00 22.61 115 PRO B N 1
ATOM 2447 C CA . PRO B 1 134 ? -5.915 4.470 7.632 1.00 21.58 115 PRO B CA 1
ATOM 2448 C C . PRO B 1 134 ? -5.057 4.675 8.863 1.00 21.66 115 PRO B C 1
ATOM 2449 O O . PRO B 1 134 ? -4.835 3.738 9.647 1.00 22.19 115 PRO B O 1
ATOM 2453 N N . THR B 1 135 ? -4.537 5.884 8.990 1.00 19.81 116 THR B N 1
ATOM 2454 C CA . THR B 1 135 ? -3.490 6.196 9.982 1.00 20.15 116 THR B CA 1
ATOM 2455 C C . THR B 1 135 ? -3.786 7.525 10.707 1.00 20.07 116 THR B C 1
ATOM 2456 O O . THR B 1 135 ? -3.924 8.575 10.098 1.00 19.99 116 THR B O 1
ATOM 2460 N N . ASP B 1 136 ? -3.867 7.455 12.028 1.00 19.53 117 ASP B N 1
ATOM 2461 C CA . ASP B 1 136 ? -3.967 8.662 12.852 1.00 19.09 117 ASP B CA 1
ATOM 2462 C C . ASP B 1 136 ? -2.619 9.015 13.413 1.00 19.00 117 ASP B C 1
ATOM 2463 O O . ASP B 1 136 ? -1.877 8.119 13.808 1.00 17.39 117 ASP B O 1
ATOM 2468 N N . PHE B 1 137 ? -2.322 10.318 13.532 1.00 18.11 118 PHE B N 1
ATOM 2469 C CA . PHE B 1 137 ? -1.009 10.749 13.985 1.00 17.96 118 PHE B CA 1
ATOM 2470 C C . PHE B 1 137 ? -1.066 12.114 14.651 1.00 18.03 118 PHE B C 1
ATOM 2471 O O . PHE B 1 137 ? -1.990 12.872 14.382 1.00 17.81 118 PHE B O 1
ATOM 2479 N N . ALA B 1 138 ? -0.100 12.382 15.529 1.00 16.80 119 ALA B N 1
ATOM 2480 C CA . ALA B 1 138 ? 0.106 13.701 16.188 1.00 17.00 119 ALA B CA 1
ATOM 2481 C C . ALA B 1 138 ? 1.264 14.384 15.484 1.00 18.97 119 ALA B C 1
ATOM 2482 O O . ALA B 1 138 ? 2.174 13.725 15.033 1.00 19.82 119 ALA B O 1
ATOM 2484 N N . VAL B 1 139 ? 1.219 15.699 15.384 1.00 18.06 120 VAL B N 1
ATOM 2485 C CA . VAL B 1 139 ? 2.281 16.461 14.747 1.00 17.74 120 VAL B CA 1
ATOM 2486 C C . VAL B 1 139 ? 3.036 17.313 15.764 1.00 18.51 120 VAL B C 1
ATOM 2487 O O . VAL B 1 139 ? 2.402 18.045 16.546 1.00 19.01 120 VAL B O 1
ATOM 2491 N N . LEU B 1 140 ? 4.368 17.248 15.712 1.00 18.12 121 LEU B N 1
ATOM 2492 C CA . LEU B 1 140 ? 5.221 18.154 16.490 1.00 18.75 121 LEU B CA 1
ATOM 2493 C C . LEU B 1 140 ? 6.102 18.957 15.520 1.00 17.89 121 LEU B C 1
ATOM 2494 O O . LEU B 1 140 ? 6.923 18.379 14.823 1.00 20.62 121 LEU B O 1
ATOM 2499 N N . SER B 1 141 ? 5.916 20.268 15.475 1.00 20.65 122 SER B N 1
ATOM 2500 C CA . SER B 1 141 ? 6.690 21.113 14.588 1.00 20.86 122 SER B CA 1
ATOM 2501 C C . SER B 1 141 ? 7.973 21.537 15.315 1.00 19.69 122 SER B C 1
ATOM 2502 O O . SER B 1 141 ? 8.087 21.459 16.568 1.00 18.79 122 SER B O 1
ATOM 2505 N N . ARG B 1 142 ? 8.920 22.007 14.514 1.00 19.04 123 ARG B N 1
ATOM 2506 C CA . ARG B 1 142 ? 10.188 22.498 15.032 1.00 18.13 123 ARG B CA 1
ATOM 2507 C C . ARG B 1 142 ? 9.934 23.713 15.915 1.00 19.41 123 ARG B C 1
ATOM 2508 O O . ARG B 1 142 ? 10.531 23.840 16.972 1.00 18.83 123 ARG B O 1
ATOM 2516 N N . ASP B 1 143 ? 9.033 24.597 15.480 1.00 20.40 124 ASP B N 1
ATOM 2517 C CA . ASP B 1 143 ? 8.639 25.768 16.269 1.00 22.90 124 ASP B CA 1
ATOM 2518 C C . ASP B 1 143 ? 8.077 25.394 17.645 1.00 22.41 124 ASP B C 1
ATOM 2519 O O . ASP B 1 143 ? 8.446 25.977 18.657 1.00 20.19 124 ASP B O 1
ATOM 2524 N N . ALA B 1 144 ? 7.229 24.379 17.695 1.00 19.38 125 ALA B N 1
ATOM 2525 C CA . ALA B 1 144 ? 6.689 23.899 18.958 1.00 18.88 125 ALA B CA 1
ATOM 2526 C C . ALA B 1 144 ? 7.833 23.336 19.848 1.00 18.71 125 ALA B C 1
ATOM 2527 O O . ALA B 1 144 ? 7.901 23.626 21.052 1.00 18.75 125 ALA B O 1
ATOM 2529 N N . LEU B 1 145 ? 8.729 22.563 19.258 1.00 17.25 126 LEU B N 1
ATOM 2530 C CA . LEU B 1 145 ? 9.872 22.018 20.006 1.00 18.63 126 LEU B CA 1
ATOM 2531 C C . LEU B 1 145 ? 10.734 23.130 20.576 1.00 19.67 126 LEU B C 1
ATOM 2532 O O . LEU B 1 145 ? 11.165 23.033 21.753 1.00 20.45 126 LEU B O 1
ATOM 2537 N N A TYR B 1 146 ? 10.972 24.182 19.763 0.50 19.11 127 TYR B N 1
ATOM 2538 N N B TYR B 1 146 ? 10.943 24.185 19.807 0.50 19.12 127 TYR B N 1
ATOM 2539 C CA A TYR B 1 146 ? 11.724 25.406 20.155 0.50 19.09 127 TYR B CA 1
ATOM 2540 C CA B TYR B 1 146 ? 11.801 25.280 20.220 0.50 19.28 127 TYR B CA 1
ATOM 2541 C C A TYR B 1 146 ? 11.148 25.900 21.462 0.50 18.83 127 TYR B C 1
ATOM 2542 C C B TYR B 1 146 ? 11.170 26.050 21.407 0.50 18.84 127 TYR B C 1
ATOM 2543 O O A TYR B 1 146 ? 11.846 26.017 22.477 0.50 18.44 127 TYR B O 1
ATOM 2544 O O B TYR B 1 146 ? 11.871 26.494 22.311 0.50 19.03 127 TYR B O 1
ATOM 2561 N N . GLN B 1 147 ? 9.852 26.172 21.412 1.00 17.87 128 GLN B N 1
ATOM 2562 C CA . GLN B 1 147 ? 9.113 26.717 22.547 1.00 19.34 128 GLN B CA 1
ATOM 2563 C C . GLN B 1 147 ? 9.162 25.805 23.794 1.00 18.67 128 GLN B C 1
ATOM 2564 O O . GLN B 1 147 ? 9.418 26.302 24.906 1.00 19.43 128 GLN B O 1
ATOM 2567 N N . LEU B 1 148 ? 9.048 24.494 23.580 1.00 21.17 129 LEU B N 1
ATOM 2568 C CA . LEU B 1 148 ? 9.148 23.539 24.686 1.00 22.08 129 LEU B CA 1
ATOM 2569 C C . LEU B 1 148 ? 10.533 23.584 25.327 1.00 21.77 129 LEU B C 1
ATOM 2570 O O . LEU B 1 148 ? 10.648 23.686 26.569 1.00 19.43 129 LEU B O 1
ATOM 2575 N N . LEU B 1 149 ? 11.596 23.581 24.499 1.00 20.83 130 LEU B N 1
ATOM 2576 C CA . LEU B 1 149 ? 12.948 23.700 25.040 1.00 21.78 130 LEU B CA 1
ATOM 2577 C C . LEU B 1 149 ? 13.183 25.023 25.768 1.00 22.38 130 LEU B C 1
ATOM 2578 O O . LEU B 1 149 ? 13.820 25.020 26.790 1.00 23.11 130 LEU B O 1
ATOM 2583 N N . ALA B 1 150 ? 12.687 26.142 25.232 1.00 21.33 131 ALA B N 1
ATOM 2584 C CA . ALA B 1 150 ? 12.800 27.422 25.892 1.00 23.03 131 ALA B CA 1
ATOM 2585 C C . ALA B 1 150 ? 12.076 27.447 27.242 1.00 22.01 131 ALA B C 1
ATOM 2586 O O . ALA B 1 150 ? 12.618 27.951 28.219 1.00 22.40 131 ALA B O 1
ATOM 2588 N N . ASN B 1 151 ? 10.890 26.870 27.289 1.00 21.57 132 ASN B N 1
ATOM 2589 C CA . ASN B 1 151 ? 10.026 26.957 28.464 1.00 22.51 132 ASN B CA 1
ATOM 2590 C C . ASN B 1 151 ? 10.298 25.876 29.511 1.00 20.03 132 ASN B C 1
ATOM 2591 O O . ASN B 1 151 ? 10.294 26.164 30.698 1.00 18.72 132 ASN B O 1
ATOM 2604 N N . PRO B 1 153 ? 13.008 23.187 29.749 1.00 17.16 134 PRO B N 1
ATOM 2605 C CA . PRO B 1 153 ? 14.179 22.499 29.174 1.00 18.00 134 PRO B CA 1
ATOM 2606 C C . PRO B 1 153 ? 14.437 21.082 29.643 1.00 18.37 134 PRO B C 1
ATOM 2607 O O . PRO B 1 153 ? 15.007 20.338 28.887 1.00 17.59 134 PRO B O 1
ATOM 2611 N N . LYS B 1 154 ? 14.049 20.729 30.858 1.00 17.63 135 LYS B N 1
ATOM 2612 C CA . LYS B 1 154 ? 14.310 19.366 31.344 1.00 20.47 135 LYS B CA 1
ATOM 2613 C C . LYS B 1 154 ? 13.389 18.356 30.658 1.00 18.57 135 LYS B C 1
ATOM 2614 O O . LYS B 1 154 ? 13.838 17.289 30.182 1.00 18.25 135 LYS B O 1
ATOM 2619 N N . LEU B 1 155 ? 12.115 18.711 30.546 1.00 16.79 136 LEU B N 1
ATOM 2620 C CA . LEU B 1 155 ? 11.210 17.948 29.673 1.00 17.44 136 LEU B CA 1
ATOM 2621 C C . LEU B 1 155 ? 11.752 17.875 28.247 1.00 16.90 136 LEU B C 1
ATOM 2622 O O . LEU B 1 155 ? 11.775 16.799 27.631 1.00 16.56 136 LEU B O 1
ATOM 2627 N N . GLY B 1 156 ? 12.225 19.006 27.738 1.00 18.44 137 GLY B N 1
ATOM 2628 C CA . GLY B 1 156 ? 12.858 19.082 26.414 1.00 19.46 137 GLY B CA 1
ATOM 2629 C C . GLY B 1 156 ? 13.980 18.053 26.264 1.00 18.00 137 GLY B C 1
ATOM 2630 O O . GLY B 1 156 ? 14.050 17.341 25.229 1.00 19.89 137 GLY B O 1
ATOM 2631 N N A ASN B 1 157 ? 14.802 17.897 27.271 0.50 18.26 138 ASN B N 1
ATOM 2632 N N B ASN B 1 157 ? 14.824 17.973 27.322 0.50 18.93 138 ASN B N 1
ATOM 2633 C CA A ASN B 1 157 ? 15.867 16.932 27.149 0.50 18.35 138 ASN B CA 1
ATOM 2634 C CA B ASN B 1 157 ? 15.914 16.962 27.487 0.50 19.42 138 ASN B CA 1
ATOM 2635 C C A ASN B 1 157 ? 15.377 15.481 27.185 0.50 18.99 138 ASN B C 1
ATOM 2636 C C B ASN B 1 157 ? 15.339 15.573 27.156 0.50 19.84 138 ASN B C 1
ATOM 2637 O O A ASN B 1 157 ? 15.983 14.620 26.566 0.50 17.66 138 ASN B O 1
ATOM 2638 O O B ASN B 1 157 ? 15.855 14.852 26.300 0.50 19.36 138 ASN B O 1
ATOM 2647 N N . LYS B 1 158 ? 14.265 15.211 27.869 1.00 20.27 139 LYS B N 1
ATOM 2648 C CA . LYS B 1 158 ? 13.631 13.882 27.768 1.00 19.94 139 LYS B CA 1
ATOM 2649 C C . LYS B 1 158 ? 13.150 13.617 26.338 1.00 18.82 139 LYS B C 1
ATOM 2650 O O . LYS B 1 158 ? 13.404 12.520 25.785 1.00 16.31 139 LYS B O 1
ATOM 2656 N N . VAL B 1 159 ? 12.489 14.606 25.740 1.00 18.10 140 VAL B N 1
ATOM 2657 C CA . VAL B 1 159 ? 12.052 14.502 24.353 1.00 17.98 140 VAL B CA 1
ATOM 2658 C C . VAL B 1 159 ? 13.268 14.231 23.417 1.00 17.57 140 VAL B C 1
ATOM 2659 O O . VAL B 1 159 ? 13.255 13.339 22.515 1.00 15.02 140 VAL B O 1
ATOM 2663 N N . LEU B 1 160 ? 14.340 14.999 23.602 1.00 15.80 141 LEU B N 1
ATOM 2664 C CA . LEU B 1 160 ? 15.530 14.864 22.713 1.00 16.65 141 LEU B CA 1
ATOM 2665 C C . LEU B 1 160 ? 16.232 13.526 22.905 1.00 17.26 141 LEU B C 1
ATOM 2666 O O . LEU B 1 160 ? 16.652 12.909 21.900 1.00 18.58 141 LEU B O 1
ATOM 2671 N N A ILE B 1 161 ? 16.318 13.054 24.149 0.50 17.65 142 ILE B N 1
ATOM 2672 N N B ILE B 1 161 ? 16.336 13.060 24.149 0.50 17.73 142 ILE B N 1
ATOM 2673 C CA A ILE B 1 161 ? 16.867 11.719 24.436 0.50 17.29 142 ILE B CA 1
ATOM 2674 C CA B ILE B 1 161 ? 16.872 11.718 24.410 0.50 17.45 142 ILE B CA 1
ATOM 2675 C C A ILE B 1 161 ? 15.999 10.624 23.776 0.50 17.08 142 ILE B C 1
ATOM 2676 C C B ILE B 1 161 ? 16.005 10.675 23.685 0.50 17.16 142 ILE B C 1
ATOM 2677 O O A ILE B 1 161 ? 16.526 9.610 23.268 0.50 16.70 142 ILE B O 1
ATOM 2678 O O B ILE B 1 161 ? 16.543 9.753 23.029 0.50 17.14 142 ILE B O 1
ATOM 2687 N N . ARG B 1 162 ? 14.681 10.798 23.796 1.00 17.43 143 ARG B N 1
ATOM 2688 C CA . ARG B 1 162 ? 13.774 9.848 23.130 1.00 16.61 143 ARG B CA 1
ATOM 2689 C C . ARG B 1 162 ? 14.009 9.775 21.604 1.00 16.05 143 ARG B C 1
ATOM 2690 O O . ARG B 1 162 ? 14.029 8.699 21.003 1.00 17.40 143 ARG B O 1
ATOM 2698 N N . LEU B 1 163 ? 14.204 10.941 20.975 1.00 17.27 144 LEU B N 1
ATOM 2699 C CA . LEU B 1 163 ? 14.505 11.016 19.570 1.00 18.08 144 LEU B CA 1
ATOM 2700 C C . LEU B 1 163 ? 15.924 10.480 19.231 1.00 16.93 144 LEU B C 1
ATOM 2701 O O . LEU B 1 163 ? 16.108 9.826 18.215 1.00 18.69 144 LEU B O 1
ATOM 2706 N N . LEU B 1 164 ? 16.891 10.714 20.118 1.00 16.74 145 LEU B N 1
ATOM 2707 C CA . LEU B 1 164 ? 18.220 10.129 19.970 1.00 16.41 145 LEU B CA 1
ATOM 2708 C C . LEU B 1 164 ? 18.162 8.608 19.926 1.00 17.37 145 LEU B C 1
ATOM 2709 O O . LEU B 1 164 ? 18.742 8.000 19.047 1.00 17.29 145 LEU B O 1
ATOM 2714 N N . GLN B 1 165 ? 17.423 8.029 20.848 1.00 16.64 146 GLN B N 1
ATOM 2715 C CA . GLN B 1 165 ? 17.276 6.581 20.953 1.00 17.23 146 GLN B CA 1
ATOM 2716 C C . GLN B 1 165 ? 16.463 5.989 19.804 1.00 17.60 146 GLN B C 1
ATOM 2717 O O . GLN B 1 165 ? 16.726 4.871 19.347 1.00 16.87 146 GLN B O 1
ATOM 2723 N N . LEU B 1 166 ? 15.483 6.753 19.315 1.00 18.20 147 LEU B N 1
ATOM 2724 C CA . LEU B 1 166 ? 14.771 6.396 18.110 1.00 18.12 147 LEU B CA 1
ATOM 2725 C C . LEU B 1 166 ? 15.786 6.265 16.989 1.00 17.99 147 LEU B C 1
ATOM 2726 O O . LEU B 1 166 ? 15.789 5.280 16.275 1.00 17.49 147 LEU B O 1
ATOM 2731 N N . LEU B 1 167 ? 16.663 7.266 16.838 1.00 17.39 148 LEU B N 1
ATOM 2732 C CA . LEU B 1 167 ? 17.609 7.245 15.711 1.00 17.58 148 LEU B CA 1
ATOM 2733 C C . LEU B 1 167 ? 18.685 6.144 15.832 1.00 17.59 148 LEU B C 1
ATOM 2734 O O . LEU B 1 167 ? 19.047 5.472 14.831 1.00 16.48 148 LEU B O 1
ATOM 2739 N N . THR B 1 168 ? 19.221 5.937 17.029 1.00 17.46 149 THR B N 1
ATOM 2740 C CA . THR B 1 168 ? 20.271 4.926 17.180 1.00 16.05 149 THR B CA 1
ATOM 2741 C C . THR B 1 168 ? 19.682 3.526 16.926 1.00 18.06 149 THR B C 1
ATOM 2742 O O . THR B 1 168 ? 20.272 2.701 16.223 1.00 16.80 149 THR B O 1
ATOM 2746 N N . ALA B 1 169 ? 18.506 3.257 17.478 1.00 16.60 150 ALA B N 1
ATOM 2747 C CA . ALA B 1 169 ? 17.837 1.981 17.233 1.00 18.45 150 ALA B CA 1
ATOM 2748 C C . ALA B 1 169 ? 17.560 1.747 15.734 1.00 18.50 150 ALA B C 1
ATOM 2749 O O . ALA B 1 169 ? 17.764 0.632 15.216 1.00 17.99 150 ALA B O 1
ATOM 2751 N N . ARG B 1 170 ? 17.119 2.810 15.059 1.00 20.99 151 ARG B N 1
ATOM 2752 C CA . ARG B 1 170 ? 16.789 2.782 13.647 1.00 21.72 151 ARG B CA 1
ATOM 2753 C C . ARG B 1 170 ? 18.057 2.545 12.834 1.00 21.30 151 ARG B C 1
ATOM 2754 O O . ARG B 1 170 ? 18.062 1.763 11.882 1.00 17.63 151 ARG B O 1
ATOM 2762 N N . PHE B 1 171 ? 19.143 3.172 13.259 1.00 19.96 152 PHE B N 1
ATOM 2763 C CA . PHE B 1 171 ? 20.417 3.039 12.554 1.00 22.05 152 PHE B CA 1
ATOM 2764 C C . PHE B 1 171 ? 20.917 1.593 12.703 1.00 21.01 152 PHE B C 1
ATOM 2765 O O . PHE B 1 171 ? 21.338 0.985 11.717 1.00 22.50 152 PHE B O 1
ATOM 2773 N N . ARG B 1 172 ? 20.870 1.048 13.922 1.00 20.05 153 ARG B N 1
ATOM 2774 C CA . ARG B 1 172 ? 21.338 -0.327 14.169 1.00 22.37 153 ARG B CA 1
ATOM 2775 C C . ARG B 1 172 ? 20.502 -1.359 13.411 1.00 22.98 153 ARG B C 1
ATOM 2776 O O . ARG B 1 172 ? 21.063 -2.313 12.833 1.00 21.67 153 ARG B O 1
ATOM 2784 N N . GLU B 1 173 ? 19.187 -1.205 13.470 1.00 23.58 154 GLU B N 1
ATOM 2785 C CA . GLU B 1 173 ? 18.272 -2.143 12.822 1.00 23.96 154 GLU B CA 1
ATOM 2786 C C . GLU B 1 173 ? 18.461 -2.087 11.304 1.00 23.90 154 GLU B C 1
ATOM 2787 O O . GLU B 1 173 ? 18.559 -3.128 10.619 1.00 23.69 154 GLU B O 1
ATOM 2793 N N . SER B 1 174 ? 18.503 -0.872 10.787 1.00 23.98 155 SER B N 1
ATOM 2794 C CA . SER B 1 174 ? 18.538 -0.670 9.354 1.00 25.32 155 SER B CA 1
ATOM 2795 C C . SER B 1 174 ? 19.812 -1.181 8.770 1.00 26.91 155 SER B C 1
ATOM 2796 O O . SER B 1 174 ? 19.793 -1.838 7.718 1.00 27.55 155 SER B O 1
ATOM 2799 N N . TYR B 1 175 ? 20.933 -0.946 9.448 1.00 28.05 156 TYR B N 1
ATOM 2800 C CA . TYR B 1 175 ? 22.178 -1.383 8.885 1.00 29.53 156 TYR B CA 1
ATOM 2801 C C . TYR B 1 175 ? 22.501 -2.853 9.179 1.00 29.19 156 TYR B C 1
ATOM 2802 O O . TYR B 1 175 ? 23.254 -3.446 8.434 1.00 27.51 156 TYR B O 1
ATOM 2811 N N . ASP B 1 176 ? 21.863 -3.468 10.181 1.00 27.90 157 ASP B N 1
ATOM 2812 C CA . ASP B 1 176 ? 21.919 -4.933 10.317 1.00 27.45 157 ASP B CA 1
ATOM 2813 C C . ASP B 1 176 ? 21.216 -5.616 9.126 1.00 27.11 157 ASP B C 1
ATOM 2814 O O . ASP B 1 176 ? 21.626 -6.672 8.673 1.00 27.86 157 ASP B O 1
ATOM 2819 N N . ARG B 1 177 ? 20.153 -4.998 8.645 1.00 25.82 158 ARG B N 1
ATOM 2820 C CA . ARG B 1 177 ? 19.355 -5.490 7.527 1.00 26.06 158 ARG B CA 1
ATOM 2821 C C . ARG B 1 177 ? 20.020 -5.204 6.168 1.00 24.89 158 ARG B C 1
ATOM 2822 O O . ARG B 1 177 ? 20.075 -6.070 5.291 1.00 25.95 158 ARG B O 1
ATOM 2830 N N . ILE B 1 178 ? 20.535 -3.994 6.004 1.00 23.31 159 ILE B N 1
ATOM 2831 C CA . ILE B 1 178 ? 21.003 -3.505 4.711 1.00 24.25 159 ILE B CA 1
ATOM 2832 C C . ILE B 1 178 ? 22.442 -3.870 4.379 1.00 23.11 159 ILE B C 1
ATOM 2833 O O . ILE B 1 178 ? 22.739 -4.192 3.237 1.00 22.67 159 ILE B O 1
ATOM 2838 N N . LEU B 1 179 ? 23.367 -3.806 5.352 1.00 21.43 160 LEU B N 1
ATOM 2839 C CA . LEU B 1 179 ? 24.790 -4.058 5.031 1.00 21.04 160 LEU B CA 1
ATOM 2840 C C . LEU B 1 179 ? 25.037 -5.416 4.389 1.00 20.74 160 LEU B C 1
ATOM 2841 O O . LEU B 1 179 ? 25.839 -5.514 3.448 1.00 19.44 160 LEU B O 1
ATOM 2846 N N . PRO B 1 180 ? 24.359 -6.472 4.877 1.00 20.57 161 PRO B N 1
ATOM 2847 C CA . PRO B 1 180 ? 24.575 -7.790 4.254 1.00 21.50 161 PRO B CA 1
ATOM 2848 C C . PRO B 1 180 ? 24.110 -7.891 2.797 1.00 21.95 161 PRO B C 1
ATOM 2849 O O . PRO B 1 180 ? 24.486 -8.828 2.112 1.00 23.70 161 PRO B O 1
ATOM 2853 N N . LYS B 1 181 ? 23.326 -6.928 2.333 1.00 22.74 162 LYS B N 1
ATOM 2854 C CA . LYS B 1 181 ? 22.839 -6.897 0.956 1.00 25.01 162 LYS B CA 1
ATOM 2855 C C . LYS B 1 181 ? 23.730 -6.043 0.047 1.00 24.35 162 LYS B C 1
ATOM 2856 O O . LYS B 1 181 ? 23.425 -5.868 -1.124 1.00 25.04 162 LYS B O 1
ATOM 2862 N N . THR B 1 182 ? 24.809 -5.499 0.592 1.00 24.17 163 THR B N 1
ATOM 2863 C CA . THR B 1 182 ? 25.658 -4.589 -0.164 1.00 24.51 163 THR B CA 1
ATOM 2864 C C . THR B 1 182 ? 26.649 -5.373 -1.028 1.00 25.57 163 THR B C 1
ATOM 2865 O O . THR B 1 182 ? 27.033 -6.500 -0.696 1.00 25.77 163 THR B O 1
ATOM 2869 N N . LEU B 1 183 ? 27.047 -4.756 -2.134 1.00 26.31 164 LEU B N 1
ATOM 2870 C CA . LEU B 1 183 ? 28.031 -5.328 -3.058 1.00 27.84 164 LEU B CA 1
ATOM 2871 C C . LEU B 1 183 ? 29.290 -4.481 -3.162 1.00 27.48 164 LEU B C 1
ATOM 2872 O O . LEU B 1 183 ? 29.239 -3.288 -3.458 1.00 27.63 164 LEU B O 1
ATOM 2877 N N . GLY B 1 184 ? 30.430 -5.110 -2.940 1.00 27.68 165 GLY B N 1
ATOM 2878 C CA . GLY B 1 184 ? 31.701 -4.455 -3.178 1.00 28.53 165 GLY B CA 1
ATOM 2879 C C . GLY B 1 184 ? 32.081 -3.574 -2.010 1.00 29.36 165 GLY B C 1
ATOM 2880 O O . GLY B 1 184 ? 31.578 -3.755 -0.914 1.00 28.84 165 GLY B O 1
ATOM 2881 N N . GLU B 1 185 ? 32.947 -2.608 -2.288 1.00 31.17 166 GLU B N 1
ATOM 2882 C CA . GLU B 1 185 ? 33.562 -1.754 -1.271 1.00 33.25 166 GLU B CA 1
ATOM 2883 C C . GLU B 1 185 ? 32.568 -0.645 -0.970 1.00 33.68 166 GLU B C 1
ATOM 2884 O O . GLU B 1 185 ? 31.936 -0.124 -1.898 1.00 35.13 166 GLU B O 1
ATOM 2890 N N . LEU B 1 186 ? 32.405 -0.307 0.305 1.00 33.99 167 LEU B N 1
ATOM 2891 C CA . LEU B 1 186 ? 31.416 0.694 0.717 1.00 34.60 167 LEU B CA 1
ATOM 2892 C C . LEU B 1 186 ? 32.010 2.101 0.763 1.00 35.75 167 LEU B C 1
ATOM 2893 O O . LEU B 1 186 ? 31.273 3.081 0.706 1.00 35.42 167 LEU B O 1
ATOM 2898 N N . ILE B 1 187 ? 33.333 2.193 0.865 1.00 37.26 168 ILE B N 1
ATOM 2899 C CA . ILE B 1 187 ? 34.043 3.479 0.885 1.00 39.51 168 ILE B CA 1
ATOM 2900 C C . ILE B 1 187 ? 35.032 3.508 -0.273 1.00 40.27 168 ILE B C 1
ATOM 2901 O O . ILE B 1 187 ? 35.808 4.445 -0.458 1.00 40.91 168 ILE B O 1
#

Foldseek 3Di:
DDDDLCVPPVNPQKDWPFFCLVVLVLQQVLLQVFDDPDHQDSVLSNVVSRLTKIKHAAFDFNAAAFAWAFKKKQWQFAKKFWWAQDVPPGIDGLDMDGRSAMPPLCCPTGHRTIITTNHTIMIDMHGNVSLVVVVVCPPSSVSVVSSVVVSVVVVVVVSCVVPVVVDDDDPD/DVVVVVVVVCVCLVQKAWPFFCVVVLVLQQVLLQVQPDPDGADSVLSVVVRRLTKIKGAAFRWPAAAFAWFFKKKQWQAAKKFWWDQDPPPGIDTLDIDGHSAIGPPCCVTGHHTIITGRHTIMIDMHGNVSLVVVCVVPPSNVSVVSSVVVSVVVCVVVSCVVPVVVDDDDPD

Sequence (346 aa):
HHHENLYFQGYPDLVHLGGADKYFEEILEIVNKIKLFGDFSNEEVRYLCSYQCYAAPRDCQLLTEGDPPGGDDYLLLILTGEVNVIIKDIPNKGIQTIAKVGAGAIIGESIDGPRSASCVASLPTDFAVLSRDALYQLLANPKLGNKVLIIRLLQLLTARFREESSYDRILPKTLGELIHHHHHENLYFQGYPDLVHLGGADKYFEEILEIVNKIKLFGDFSNEEVRYLCSYQQCYAAPRDCQLLTEGDPGDYLLLILTGEVNVIKDIPNKGIQTIAKVGAGAIIGESIDGPRSASCVASLPTDFAVLSRDALYYQLLANPKLGNNKVLIIRLLQLLTARFRESYDRILPKTLGELI

Secondary structure (DSSP, 8-state):
---HHHHT---TT-EEEE-GGGGHHHHHHHHTT--SS-PPPHHHHHHHHT--EEEE-TT-EEE-TTS---EEEEEEEEEEEEEEEETTTEEEEEEEEETT-EE--------SSEEEEEEEEEEEEEEHHHHHHHHH--HHHHHHHHHHHHHHHHHHHHHHHHHGGGB-S---/-HHHHHHHHHH--TT-EEEE-GGGGHHHHHHHHTT--SS-PPPHHHHHHHHH--EEEE-TTEEEE-TT----EEEEEEESEEEEEEEETTTEEEEEEEEETT-EE--------SSEEEESS-EEEEEEEHHHHHHHHH--HHHHHHHHHHHHHHHHHHHHHHHHHGGGB-S---

B-factor: mean 25.1, std 8.14, range [12.77, 59.54]

CATH classification: 2.60.120.10

InterPro domains:
  IPR000595 Cyclic nucleotide-binding domain [PF00027] (50-132)
  IPR000595 Cyclic nucleotide-binding domain [PS50042] (27-147)
  IPR000595 Cyclic nucleotide-binding domain [SM00100] (27-148)
  IPR000595 Cyclic nucleotide-binding domain [cd00038] (27-141)
  IPR014710 RmlC-like jelly roll fold [G3DSA:2.60.120.10] (2-168)
  IPR018490 Cyclic nucleotide-binding domain superfamily [SSF51206] (20-151)
  IPR050818 Potassium channel, voltage-dependent, EAG/ELK/ERG-like, animal-type [PTHR10217] (20-156)

Radius of gyration: 20.85 Å; Cα contacts (8 Å, |Δi|>4): 729; chains: 2; bounding box: 58×44×47 Å

Nearest PDB structures (foldseek):
  3gyd-assembly1_A  TM=1.006E+00  e=1.812E-32  Methylobacillus flagellatus KT
  4i2o-assembly1_B  TM=8.451E-01  e=7.469E-07  Bradyrhizobium japonicum
  2h6b-assembly1_B  TM=6.920E-01  e=1.523E-04  Desulfitobacterium hafniense
  2h6b-assembly1_A  TM=7.191E-01  e=2.189E-04  Desulfitobacterium hafniense
  3e5u-assembly2_B  TM=7.188E-01  e=3.550E-04  Desulfitobacterium hafniense DCB-2

Solvent-accessible surface area: 14745 Å² total